Protein AF-A0A972N949-F1 (afdb_monomer)

Radius of gyration: 23.35 Å; Cα contacts (8 Å, |Δi|>4): 146; chains: 1; bounding box: 57×34×69 Å

Solvent-accessible surface area (backbone atoms only — not comparable to full-atom values): 9908 Å² total; per-residue (Å²): 141,60,65,73,56,55,54,50,53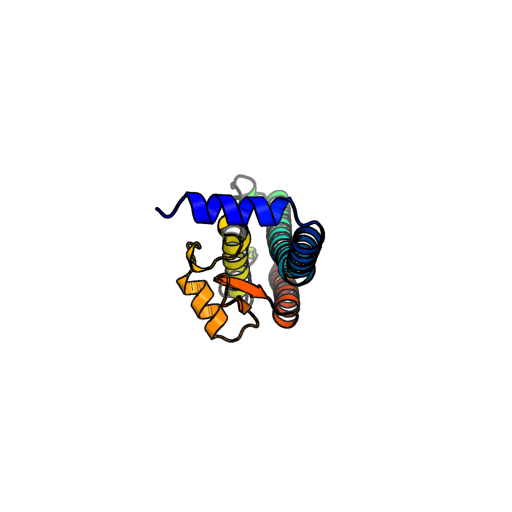,51,52,51,48,76,69,34,66,66,60,43,50,52,49,50,49,52,52,50,48,49,43,59,73,50,49,44,58,52,51,52,53,49,50,49,53,42,50,52,50,49,51,52,45,52,51,47,51,51,49,55,53,50,52,30,70,76,35,78,89,43,59,85,58,83,76,65,91,46,67,66,37,46,49,55,54,48,46,68,38,76,84,42,74,45,46,76,86,76,36,86,38,46,67,60,55,56,46,50,51,53,51,35,48,21,37,76,75,30,72,20,19,42,91,72,23,97,56,30,73,60,52,53,54,46,33,75,64,66,59,38,42,46,68,41,85,93,73,46,25,61,43,74,37,71,66,29,57,52,50,52,50,53,42,53,53,49,41,52,50,53,58,48,55,39,65,72,73,108

Sequence (178 aa):
MTDSFIERKTSEFYSNKDLKQTFIGKAHAFRMEYWWPLALQYSFLTLLYFTIEERLRYLCKLIQKENLSTQQRQIGKTLQDYMEFLESIEDLLISRENLSNWQKITDLAKIRNCIVHAFGRIEECKHKKHLQNLIAKETGLNLVEETGQLMASEHYCREAVGTALQFFQEVKSHLYSL

Nearest PDB structures (foldseek):
  1few-assembly1_A  TM=2.458E-01  e=6.816E+00  Homo sapiens

Structure (mmCIF, N/CA/C/O backbone):
data_AF-A0A972N949-F1
#
_entry.id   AF-A0A972N949-F1
#
loop_
_atom_site.group_PDB
_atom_site.id
_atom_site.type_symbol
_atom_site.label_atom_id
_atom_site.label_alt_id
_atom_site.label_comp_id
_atom_site.label_asym_id
_atom_site.label_entity_id
_atom_site.label_seq_id
_atom_site.pdbx_PDB_ins_code
_atom_site.Cartn_x
_atom_site.Cartn_y
_atom_site.Cartn_z
_atom_site.occupancy
_atom_site.B_iso_or_equiv
_atom_site.auth_seq_id
_atom_site.auth_comp_id
_atom_site.auth_asym_id
_atom_site.auth_atom_id
_atom_site.pdbx_PDB_model_num
ATOM 1 N N . MET A 1 1 ? 38.172 20.283 -31.717 1.00 50.91 1 MET A N 1
ATOM 2 C CA . MET A 1 1 ? 37.866 19.751 -33.069 1.00 50.91 1 MET A CA 1
ATOM 3 C C . MET A 1 1 ? 36.611 18.854 -33.074 1.00 50.91 1 MET A C 1
ATOM 5 O O . MET A 1 1 ? 36.393 18.128 -34.031 1.00 50.91 1 MET A O 1
ATOM 9 N N . THR A 1 2 ? 35.776 18.922 -32.028 1.00 52.22 2 THR A N 1
ATOM 10 C CA . THR A 1 2 ? 34.592 18.072 -31.786 1.00 52.22 2 THR A CA 1
ATOM 11 C C . THR A 1 2 ? 33.264 18.840 -31.867 1.00 52.22 2 THR A C 1
ATOM 13 O O . THR A 1 2 ? 32.250 18.239 -32.211 1.00 52.22 2 THR A O 1
ATOM 16 N N . ASP A 1 3 ? 33.267 20.162 -31.655 1.00 49.50 3 ASP A N 1
ATOM 17 C CA . ASP A 1 3 ? 32.044 20.986 -31.679 1.00 49.50 3 ASP A CA 1
ATOM 18 C C . ASP A 1 3 ? 31.438 21.149 -33.080 1.00 49.50 3 ASP A C 1
ATOM 20 O O . ASP A 1 3 ? 30.229 21.018 -33.255 1.00 49.50 3 ASP A O 1
ATOM 24 N N . SER A 1 4 ? 32.267 21.293 -34.119 1.00 47.53 4 SER A N 1
ATOM 25 C CA . SER A 1 4 ? 31.779 21.478 -35.496 1.00 47.53 4 SER A CA 1
ATOM 26 C C . SER A 1 4 ? 31.116 20.230 -36.099 1.00 47.53 4 SER A C 1
ATOM 28 O O . SER A 1 4 ? 30.397 20.326 -37.095 1.00 47.53 4 SER A O 1
ATOM 30 N N . PHE A 1 5 ? 31.336 19.049 -35.509 1.00 45.75 5 PHE A N 1
ATOM 31 C CA . PHE A 1 5 ? 30.716 17.793 -35.941 1.00 45.75 5 PHE A CA 1
ATOM 32 C C . PHE A 1 5 ? 29.336 17.585 -35.299 1.00 45.75 5 PHE A C 1
ATOM 34 O O . PHE A 1 5 ? 28.405 17.127 -35.963 1.00 45.75 5 PHE A O 1
ATOM 41 N N . ILE A 1 6 ? 29.184 17.973 -34.028 1.00 52.75 6 ILE A N 1
ATOM 42 C CA . ILE A 1 6 ? 27.909 17.912 -33.301 1.00 52.75 6 ILE A CA 1
ATOM 43 C C . ILE A 1 6 ? 26.938 18.977 -33.836 1.00 52.75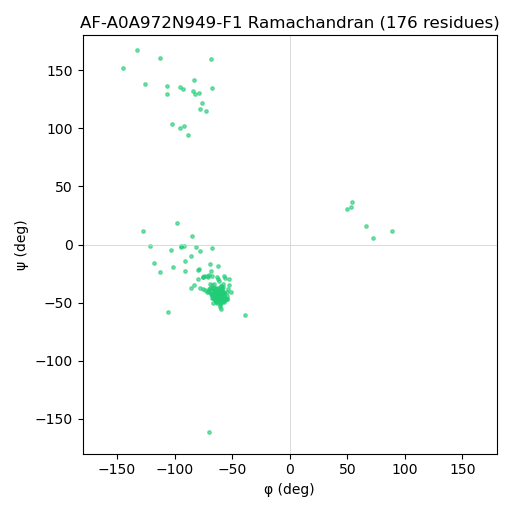 6 ILE A C 1
ATOM 45 O O . ILE A 1 6 ? 25.763 18.675 -34.058 1.00 52.75 6 ILE A O 1
ATOM 49 N N . GLU A 1 7 ? 27.425 20.182 -34.141 1.00 49.44 7 GLU A N 1
ATOM 50 C CA . GLU A 1 7 ? 26.625 21.252 -34.759 1.00 49.44 7 GLU A CA 1
ATOM 51 C C . GLU A 1 7 ? 26.171 20.912 -36.190 1.00 49.44 7 GLU A C 1
ATOM 53 O O . GLU A 1 7 ? 25.030 21.187 -36.566 1.00 49.44 7 GLU A O 1
ATOM 58 N N . ARG A 1 8 ? 27.010 20.236 -36.991 1.00 53.00 8 ARG A N 1
ATOM 59 C CA . ARG A 1 8 ? 26.610 19.772 -38.335 1.00 53.00 8 ARG A CA 1
ATOM 60 C C . ARG A 1 8 ? 25.544 18.679 -38.286 1.00 53.00 8 ARG A C 1
ATOM 62 O O . ARG A 1 8 ? 24.577 18.759 -39.038 1.00 53.00 8 ARG A O 1
ATOM 69 N N . LYS A 1 9 ? 25.666 17.705 -37.376 1.00 52.00 9 LYS A N 1
ATOM 70 C CA . LYS A 1 9 ? 24.660 16.639 -37.229 1.00 52.00 9 LYS A CA 1
ATOM 71 C C . LYS A 1 9 ? 23.330 17.136 -36.665 1.00 52.00 9 LYS A C 1
ATOM 73 O O . LYS A 1 9 ? 22.279 16.632 -37.054 1.00 52.00 9 LYS A O 1
ATOM 78 N N . THR A 1 10 ? 23.351 18.123 -35.772 1.00 53.78 10 THR A N 1
ATOM 79 C CA . THR A 1 10 ? 22.116 18.751 -35.280 1.00 53.78 10 THR A CA 1
ATOM 80 C C . THR A 1 10 ? 21.453 19.597 -36.371 1.00 53.78 10 THR A C 1
ATOM 82 O O . THR A 1 10 ? 20.247 19.483 -36.567 1.00 53.78 10 THR A O 1
ATOM 85 N N . SER A 1 11 ? 22.221 20.345 -37.168 1.00 56.25 11 SER A N 1
ATOM 86 C CA . SER A 1 11 ? 21.736 21.081 -38.350 1.00 56.25 11 SER A CA 1
ATOM 87 C C . SER A 1 11 ? 21.092 20.177 -39.425 1.00 56.25 11 SER A C 1
ATOM 89 O O . SER A 1 11 ? 19.994 20.467 -39.912 1.00 56.25 11 SER A O 1
ATOM 91 N N . GLU A 1 12 ? 21.704 19.031 -39.748 1.00 55.41 12 GLU A N 1
ATOM 92 C CA . GLU A 1 12 ? 21.120 18.018 -40.650 1.00 55.41 12 GLU A CA 1
ATOM 93 C C . GLU A 1 12 ? 19.830 17.400 -40.088 1.00 55.41 12 GLU A C 1
ATOM 95 O O . GLU A 1 12 ? 18.867 17.176 -40.823 1.00 55.41 12 GLU A O 1
ATOM 100 N N . PHE A 1 13 ? 19.767 17.174 -38.773 1.00 54.16 13 PHE A N 1
ATOM 101 C CA . PHE A 1 13 ? 18.570 16.655 -38.111 1.00 54.16 13 PHE A CA 1
ATOM 102 C C . PHE A 1 13 ? 17.389 17.642 -38.162 1.00 54.16 13 PHE A C 1
ATOM 104 O O . PHE A 1 13 ? 16.243 17.230 -38.344 1.00 54.16 13 PHE A O 1
ATOM 111 N N . TYR A 1 14 ? 17.650 18.948 -38.037 1.00 54.38 14 TYR A N 1
ATOM 112 C CA . TYR A 1 14 ? 16.606 19.978 -38.103 1.00 54.38 14 TYR A CA 1
ATOM 113 C C . TYR A 1 14 ? 16.170 20.338 -39.533 1.00 54.38 14 TYR A C 1
ATOM 115 O O . TYR A 1 14 ? 15.052 20.829 -39.708 1.00 54.38 14 TYR A O 1
ATOM 123 N N . SER A 1 15 ? 17.002 20.081 -40.547 1.00 63.94 15 SER A N 1
ATOM 124 C CA . SER A 1 15 ? 16.697 20.370 -41.959 1.00 63.94 15 SER A CA 1
ATOM 125 C C . SER A 1 15 ? 16.025 19.207 -42.698 1.00 63.94 15 SER A C 1
ATOM 127 O O . SER A 1 15 ? 15.292 19.437 -43.663 1.00 63.94 15 SER A O 1
ATOM 129 N N . ASN A 1 16 ? 16.194 17.968 -42.228 1.00 70.81 16 ASN A N 1
ATOM 130 C CA . ASN A 1 16 ? 15.593 16.788 -42.843 1.00 70.81 16 ASN A CA 1
ATOM 131 C C . ASN A 1 16 ? 14.222 16.454 -42.222 1.00 70.81 16 ASN A C 1
ATOM 133 O O . ASN A 1 16 ? 14.118 15.881 -41.132 1.00 70.81 16 ASN A O 1
ATOM 137 N N . LYS A 1 17 ? 13.147 16.808 -42.939 1.00 68.06 17 LYS A N 1
ATOM 138 C CA . LYS A 1 17 ? 11.758 16.575 -42.508 1.00 68.06 17 LYS A CA 1
ATOM 139 C C . LYS A 1 17 ? 11.448 15.097 -42.246 1.00 68.06 17 LYS A C 1
ATOM 141 O O . LYS A 1 17 ? 10.717 14.821 -41.298 1.00 68.06 17 LYS A O 1
ATOM 146 N N . ASP A 1 18 ? 12.035 14.168 -42.995 1.00 68.25 18 ASP A N 1
ATOM 147 C CA . ASP A 1 18 ? 11.763 12.731 -42.858 1.00 68.25 18 ASP A CA 1
ATOM 148 C C . ASP A 1 18 ? 12.438 12.135 -41.616 1.00 68.25 18 ASP A C 1
ATOM 150 O O . ASP A 1 18 ? 11.830 11.341 -40.890 1.00 68.25 18 ASP A O 1
ATOM 154 N N . LEU A 1 19 ? 13.663 12.574 -41.296 1.00 63.97 19 LEU A N 1
ATOM 155 C CA . LEU A 1 19 ? 14.344 12.202 -40.048 1.00 63.97 19 LEU A CA 1
ATOM 156 C C . LEU A 1 19 ? 13.611 12.759 -38.826 1.00 63.97 19 LEU A C 1
ATOM 158 O O . LEU A 1 19 ? 13.409 12.038 -37.846 1.00 63.97 19 LEU A O 1
ATOM 162 N N . LYS A 1 20 ? 13.149 14.011 -38.906 1.00 64.75 20 LYS A N 1
ATOM 163 C CA . LYS A 1 20 ? 12.342 14.634 -37.854 1.00 64.75 20 LYS A CA 1
ATOM 164 C C . LYS A 1 20 ? 11.014 13.900 -37.664 1.00 64.75 20 LYS A C 1
ATOM 166 O O . LYS A 1 20 ? 10.664 13.591 -36.529 1.00 64.75 20 LYS A O 1
ATOM 171 N N . GLN A 1 21 ? 10.308 13.562 -38.744 1.00 65.12 21 GLN A N 1
ATOM 172 C CA . GLN A 1 21 ? 9.038 12.834 -38.682 1.00 65.12 21 GLN A CA 1
ATOM 173 C C . GLN A 1 21 ? 9.220 11.416 -38.123 1.00 65.12 21 GLN A C 1
ATOM 175 O O . GLN A 1 21 ? 8.432 10.977 -37.288 1.00 65.12 21 GLN A O 1
ATOM 180 N N . THR A 1 22 ? 10.295 10.728 -38.511 1.00 70.69 22 THR A N 1
ATOM 181 C CA . THR A 1 22 ? 10.638 9.392 -37.999 1.00 70.69 22 THR A CA 1
ATOM 182 C C . THR A 1 22 ? 10.999 9.434 -36.514 1.00 70.69 22 THR A C 1
ATOM 184 O O . THR A 1 22 ? 10.562 8.581 -35.743 1.00 70.69 22 THR A O 1
ATOM 187 N N . PHE A 1 23 ? 11.771 10.434 -36.082 1.00 68.44 23 PHE A N 1
ATOM 188 C CA . PHE A 1 23 ? 12.131 10.609 -34.676 1.00 68.44 23 PHE A CA 1
ATOM 189 C C . PHE A 1 23 ? 10.920 10.984 -33.817 1.00 68.44 23 PHE A C 1
ATOM 191 O O . PHE A 1 23 ? 10.722 10.406 -32.753 1.00 68.44 23 PHE A O 1
ATOM 198 N N . ILE A 1 24 ? 10.079 11.902 -34.303 1.00 69.75 24 ILE A N 1
ATOM 199 C CA . ILE A 1 24 ? 8.803 12.260 -33.677 1.00 69.75 24 ILE A CA 1
ATOM 200 C C . ILE A 1 24 ? 7.925 11.009 -33.559 1.00 69.75 24 ILE A C 1
ATOM 202 O O . ILE A 1 24 ? 7.467 10.702 -32.464 1.00 69.75 24 ILE A O 1
ATOM 206 N N . GLY A 1 25 ? 7.769 10.232 -34.635 1.00 67.81 25 GLY A N 1
ATOM 207 C CA . GLY A 1 25 ? 7.009 8.980 -34.630 1.00 67.81 25 GLY A CA 1
ATOM 208 C C . GLY A 1 25 ? 7.515 7.980 -33.588 1.00 67.81 25 GLY A C 1
ATOM 209 O O . GLY A 1 25 ? 6.729 7.489 -32.783 1.00 67.81 25 GLY A O 1
ATOM 210 N N . LYS A 1 26 ? 8.833 7.748 -33.525 1.00 72.75 26 LYS A N 1
ATOM 211 C CA . LYS A 1 26 ? 9.456 6.873 -32.515 1.00 72.75 26 LYS A CA 1
ATOM 212 C C . LYS A 1 26 ? 9.278 7.397 -31.088 1.00 72.75 26 LYS A C 1
ATOM 214 O O . LYS A 1 26 ? 8.995 6.620 -30.183 1.00 72.75 26 LYS A O 1
ATOM 219 N N . ALA A 1 27 ? 9.395 8.707 -30.881 1.00 70.12 27 ALA A N 1
ATOM 220 C CA . ALA A 1 27 ? 9.175 9.325 -29.577 1.00 70.12 27 ALA A CA 1
ATOM 221 C C . ALA A 1 27 ? 7.702 9.245 -29.136 1.00 70.12 27 ALA A C 1
ATOM 223 O O . ALA A 1 27 ? 7.431 9.040 -27.953 1.00 70.12 27 ALA A O 1
ATOM 224 N N . HIS A 1 28 ? 6.750 9.387 -30.062 1.00 68.94 28 HIS A N 1
ATOM 225 C CA . HIS A 1 28 ? 5.325 9.196 -29.785 1.00 68.94 28 HIS A CA 1
ATOM 226 C C . HIS A 1 28 ? 4.999 7.738 -29.467 1.00 68.94 28 HIS A C 1
ATOM 228 O O . HIS A 1 28 ? 4.326 7.496 -28.467 1.00 68.94 28 HIS A O 1
ATOM 234 N N . ALA A 1 29 ? 5.512 6.788 -30.254 1.00 75.06 29 ALA A N 1
ATOM 235 C CA . ALA A 1 29 ? 5.347 5.359 -29.993 1.00 75.06 29 ALA A CA 1
ATOM 236 C C . ALA A 1 29 ? 5.884 4.997 -28.602 1.00 75.06 29 ALA A C 1
ATOM 238 O O . ALA A 1 29 ? 5.139 4.478 -27.780 1.00 75.06 29 ALA A O 1
ATO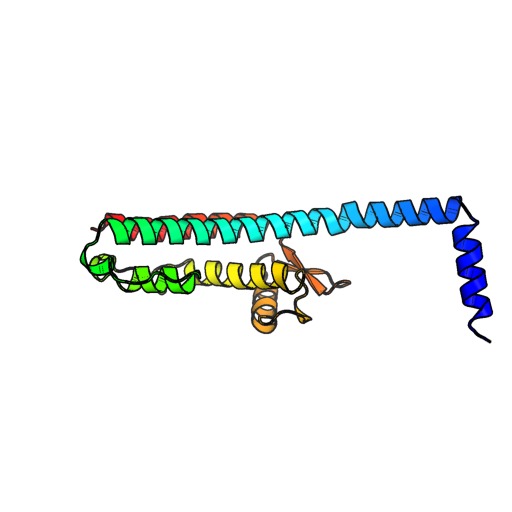M 239 N N . PHE A 1 30 ? 7.106 5.425 -28.267 1.00 77.50 30 PHE A N 1
ATOM 240 C CA . PHE A 1 30 ? 7.681 5.219 -26.936 1.00 77.50 30 PHE A CA 1
ATOM 241 C C . PHE A 1 30 ? 6.816 5.807 -25.808 1.00 77.50 30 PHE A C 1
ATOM 243 O O . PHE A 1 30 ? 6.596 5.163 -24.785 1.00 77.50 30 PHE A O 1
ATOM 250 N N . ARG A 1 31 ? 6.269 7.020 -25.973 1.00 76.88 31 ARG A N 1
ATOM 251 C CA . ARG A 1 31 ? 5.360 7.598 -24.964 1.00 76.88 31 ARG A CA 1
ATOM 252 C C . ARG A 1 31 ? 4.080 6.781 -24.792 1.00 76.88 31 ARG A C 1
ATOM 254 O O . ARG A 1 31 ? 3.620 6.619 -23.667 1.00 76.88 31 ARG A O 1
ATOM 261 N N . MET A 1 32 ? 3.502 6.289 -25.880 1.00 82.69 32 MET A N 1
ATOM 262 C CA . MET A 1 32 ? 2.239 5.555 -25.826 1.00 82.69 32 MET A CA 1
ATOM 263 C C . MET A 1 32 ? 2.411 4.111 -25.357 1.00 82.69 32 MET A C 1
ATOM 265 O O . MET A 1 32 ? 1.566 3.613 -24.624 1.00 82.69 32 MET A O 1
ATOM 269 N N . GLU A 1 33 ? 3.493 3.447 -25.747 1.00 83.88 33 GLU A N 1
ATOM 270 C CA . GLU A 1 33 ? 3.739 2.039 -25.428 1.00 83.88 33 GLU A CA 1
ATOM 271 C C . GLU A 1 33 ? 4.349 1.861 -24.038 1.00 83.88 33 GLU A C 1
ATOM 273 O O . GLU A 1 33 ? 4.020 0.904 -23.344 1.00 83.88 33 GLU A O 1
ATOM 278 N N . TYR A 1 34 ? 5.201 2.795 -23.606 1.00 84.81 34 TYR A N 1
ATOM 279 C CA . TYR A 1 34 ? 5.912 2.684 -22.334 1.00 84.81 34 TYR A CA 1
ATOM 280 C C . TYR A 1 34 ? 5.349 3.623 -21.262 1.00 84.81 34 TYR A C 1
ATOM 282 O O . TYR A 1 34 ? 4.896 3.181 -20.204 1.00 84.81 34 TYR A O 1
ATOM 290 N N . TRP A 1 35 ? 5.341 4.934 -21.529 1.00 88.19 35 TRP A N 1
ATOM 291 C CA . TRP A 1 35 ? 4.989 5.920 -20.500 1.00 88.19 35 TRP A CA 1
ATOM 292 C C . TRP A 1 35 ? 3.523 5.875 -20.099 1.00 88.19 35 TRP A C 1
ATOM 294 O O . TRP A 1 35 ? 3.209 6.041 -18.922 1.00 88.19 35 TRP A O 1
ATOM 304 N N . TRP A 1 36 ? 2.626 5.673 -21.060 1.00 91.69 36 TRP A N 1
ATOM 305 C CA . TRP A 1 36 ? 1.197 5.695 -20.788 1.00 91.69 36 TRP A CA 1
ATOM 306 C C . TRP A 1 36 ? 0.746 4.534 -19.883 1.00 91.69 36 TRP A C 1
ATOM 308 O O . TRP A 1 36 ? 0.145 4.818 -18.842 1.00 91.69 36 TRP A O 1
ATOM 318 N N . PRO A 1 37 ? 1.083 3.255 -20.159 1.00 92.88 37 PRO A N 1
ATOM 319 C CA . PRO A 1 37 ? 0.767 2.162 -19.240 1.00 92.88 37 PRO A CA 1
ATOM 320 C C . PRO A 1 37 ? 1.377 2.358 -17.851 1.00 92.88 37 PRO A C 1
ATOM 322 O O . PRO A 1 37 ? 0.696 2.140 -16.849 1.00 92.88 37 PRO A O 1
ATOM 325 N N . LEU A 1 38 ? 2.626 2.828 -17.781 1.00 93.81 38 LEU A N 1
ATOM 326 C CA . LEU A 1 38 ? 3.299 3.085 -16.510 1.00 93.81 38 LEU A CA 1
ATOM 327 C C . LEU A 1 38 ? 2.579 4.172 -15.696 1.00 93.81 38 LEU A C 1
ATOM 329 O O . LEU A 1 38 ? 2.309 3.993 -14.509 1.00 93.81 38 LEU A O 1
ATOM 333 N N . ALA A 1 39 ? 2.196 5.277 -16.340 1.00 95.00 39 ALA A N 1
ATOM 334 C CA . ALA A 1 39 ? 1.454 6.362 -15.704 1.00 95.00 39 ALA A CA 1
ATOM 335 C C . ALA A 1 39 ? 0.076 5.909 -15.195 1.00 95.00 39 ALA A C 1
ATOM 337 O O . ALA A 1 39 ? -0.344 6.323 -14.111 1.00 95.00 39 ALA A O 1
ATOM 338 N N . LEU A 1 40 ? -0.616 5.040 -15.940 1.00 96.38 40 LEU A N 1
ATOM 339 C CA . LEU A 1 40 ? -1.885 4.449 -15.510 1.00 96.38 40 LEU A CA 1
ATOM 340 C C . LEU A 1 40 ? -1.704 3.544 -14.287 1.00 96.38 40 LEU A C 1
ATOM 342 O O . LEU A 1 40 ? -2.457 3.680 -13.324 1.00 96.38 40 LEU A O 1
ATOM 346 N N . GLN A 1 41 ? -0.687 2.677 -14.281 1.00 96.69 41 GLN A N 1
ATOM 347 C CA . GLN A 1 41 ? -0.368 1.831 -13.123 1.00 96.69 41 GLN A CA 1
ATOM 348 C C . GLN A 1 41 ? -0.053 2.674 -11.883 1.00 96.69 41 GLN A C 1
ATOM 350 O O . GLN A 1 41 ? -0.572 2.420 -10.796 1.00 96.69 41 GLN A O 1
ATOM 355 N N . TYR A 1 42 ? 0.760 3.716 -12.046 1.00 97.94 42 TYR A N 1
ATOM 356 C CA . TYR A 1 42 ? 1.132 4.615 -10.956 1.00 97.94 42 TYR A CA 1
ATOM 357 C C . TYR A 1 42 ? -0.066 5.370 -10.399 1.00 97.94 42 TYR A C 1
ATOM 359 O O . TYR A 1 42 ? -0.227 5.472 -9.179 1.00 97.94 42 TYR A O 1
ATOM 367 N N . SER A 1 43 ? -0.926 5.860 -11.290 1.00 98.25 43 SER A N 1
ATOM 368 C CA . SER A 1 43 ? -2.163 6.543 -10.924 1.00 98.25 43 SER A CA 1
ATOM 369 C C . SER A 1 43 ? -3.100 5.604 -10.168 1.00 98.25 43 SER A C 1
ATOM 371 O O . SER A 1 43 ? -3.631 5.982 -9.127 1.00 98.25 43 SER A O 1
ATOM 373 N N . PHE A 1 44 ? -3.238 4.360 -10.630 1.00 98.56 44 PHE A N 1
ATOM 374 C CA . PHE A 1 44 ? -4.033 3.329 -9.970 1.00 98.56 44 PHE A CA 1
ATOM 375 C C . PHE A 1 44 ? -3.527 3.009 -8.555 1.00 98.56 44 PHE A C 1
ATOM 377 O O . PHE A 1 44 ? -4.298 3.104 -7.602 1.00 98.56 44 PHE A O 1
ATOM 384 N N . LEU A 1 45 ? -2.240 2.682 -8.388 1.00 98.44 45 LEU A N 1
ATOM 385 C CA . LEU A 1 45 ? -1.674 2.326 -7.079 1.00 98.44 45 LEU A CA 1
ATOM 386 C C . LEU A 1 45 ? -1.726 3.497 -6.092 1.00 98.44 45 LEU A C 1
ATOM 388 O O . LEU A 1 45 ? -2.035 3.313 -4.913 1.00 98.44 45 LEU A O 1
ATOM 392 N N . THR A 1 46 ? -1.470 4.712 -6.582 1.00 98.38 46 THR A N 1
ATOM 393 C CA . THR A 1 46 ? -1.559 5.930 -5.770 1.00 98.38 46 THR A CA 1
ATOM 394 C C . THR A 1 46 ? -2.998 6.193 -5.330 1.00 98.38 46 THR A C 1
ATOM 396 O O . THR A 1 46 ? -3.230 6.467 -4.152 1.00 98.38 46 THR A O 1
ATOM 399 N N . LEU A 1 47 ? -3.968 6.065 -6.242 1.00 98.62 47 LEU A N 1
ATOM 400 C CA . LEU A 1 47 ? -5.390 6.238 -5.941 1.00 98.62 47 LEU A CA 1
ATOM 401 C C . LEU A 1 47 ? -5.906 5.167 -4.973 1.00 98.62 47 LEU A C 1
ATOM 403 O O . LEU A 1 47 ? -6.672 5.486 -4.063 1.00 98.62 47 LEU A O 1
ATOM 407 N N . LEU A 1 48 ? -5.480 3.914 -5.139 1.00 98.62 48 LEU A N 1
ATOM 408 C CA . LEU A 1 48 ? -5.838 2.821 -4.238 1.00 98.62 48 LEU A CA 1
ATOM 409 C C . LEU A 1 48 ? -5.352 3.112 -2.814 1.00 98.62 48 LEU A C 1
ATOM 411 O O . LEU A 1 48 ? -6.148 3.069 -1.877 1.00 98.62 48 LEU A O 1
ATOM 415 N N . TYR A 1 49 ? -4.075 3.476 -2.658 1.00 98.38 49 TYR A N 1
ATOM 416 C CA . TYR A 1 49 ? -3.519 3.845 -1.355 1.00 98.38 49 TYR A CA 1
ATOM 417 C C . TYR A 1 49 ? -4.247 5.044 -0.737 1.00 98.38 49 TYR A C 1
ATOM 419 O O . TYR A 1 49 ? -4.649 4.992 0.423 1.00 98.38 49 TYR A O 1
ATOM 427 N N . PHE A 1 50 ? -4.465 6.103 -1.522 1.00 98.12 50 PHE A N 1
ATOM 428 C CA . PHE A 1 50 ? -5.217 7.277 -1.078 1.00 98.12 50 PHE A CA 1
ATOM 429 C C . PHE A 1 50 ? -6.626 6.903 -0.604 1.00 98.12 50 PHE A C 1
ATOM 431 O O . PHE A 1 50 ? -7.076 7.369 0.437 1.00 98.12 50 PHE A O 1
ATOM 438 N N . THR A 1 51 ? -7.307 6.007 -1.321 1.00 98.31 51 THR A N 1
ATOM 439 C CA . THR A 1 51 ? -8.642 5.530 -0.939 1.00 98.31 51 THR A CA 1
ATOM 440 C C . THR A 1 51 ? -8.615 4.804 0.406 1.00 98.31 51 THR A C 1
ATOM 442 O O . THR A 1 51 ? -9.496 5.035 1.231 1.00 98.31 51 THR A O 1
ATOM 445 N N . ILE A 1 52 ? -7.611 3.959 0.658 1.00 98.19 52 ILE A N 1
ATOM 446 C CA . ILE A 1 52 ? -7.442 3.278 1.952 1.00 98.19 52 ILE A CA 1
ATOM 447 C C . ILE A 1 52 ? -7.233 4.303 3.074 1.00 98.19 52 ILE A C 1
ATOM 449 O O . ILE A 1 52 ? -7.920 4.256 4.095 1.00 98.19 52 ILE A O 1
ATOM 453 N N . GLU A 1 53 ? -6.325 5.255 2.867 1.00 97.81 53 GLU A N 1
ATOM 454 C CA . GLU A 1 53 ? -5.995 6.306 3.834 1.00 97.81 53 GLU A CA 1
ATOM 455 C C . GLU A 1 53 ? -7.222 7.164 4.184 1.00 97.81 53 GLU A C 1
ATOM 457 O O . GLU A 1 53 ? -7.548 7.354 5.356 1.00 97.81 53 GLU A O 1
ATOM 462 N N . GLU A 1 54 ? -7.967 7.610 3.173 1.00 97.56 54 GLU A N 1
ATOM 463 C CA . GLU A 1 54 ? -9.194 8.392 3.335 1.00 97.56 54 GLU A CA 1
ATOM 464 C C . GLU A 1 54 ? -10.293 7.630 4.079 1.00 97.56 54 GLU A C 1
ATOM 466 O O . GLU A 1 54 ? -10.975 8.193 4.941 1.00 97.56 54 GLU A O 1
ATOM 471 N N . ARG A 1 55 ? -10.464 6.340 3.775 1.00 97.62 55 ARG A N 1
ATOM 472 C CA . ARG A 1 55 ? -11.473 5.491 4.420 1.00 97.62 55 ARG A CA 1
ATOM 473 C C . ARG A 1 55 ? -11.146 5.236 5.887 1.00 97.62 55 ARG A C 1
ATOM 475 O O . ARG A 1 55 ? -12.047 5.354 6.716 1.00 97.62 55 ARG A O 1
ATOM 482 N N . LEU A 1 56 ? -9.886 4.957 6.219 1.00 96.69 56 LEU A N 1
ATOM 483 C CA . LEU A 1 56 ? -9.446 4.834 7.612 1.00 96.69 56 LEU A CA 1
ATOM 484 C C . LEU A 1 56 ? -9.608 6.150 8.367 1.00 96.69 56 LEU A C 1
ATOM 486 O O . LEU A 1 56 ? -10.190 6.168 9.446 1.00 96.69 56 LEU A O 1
ATOM 490 N N . ARG A 1 57 ? -9.195 7.271 7.769 1.00 96.81 57 ARG A N 1
ATOM 491 C CA . ARG A 1 57 ? -9.392 8.599 8.358 1.00 96.81 57 ARG A CA 1
ATOM 492 C C . ARG A 1 57 ? -10.859 8.872 8.673 1.00 96.81 57 ARG A C 1
ATOM 494 O O . ARG A 1 57 ? -11.179 9.396 9.739 1.00 96.81 57 ARG A O 1
ATOM 501 N N . TYR A 1 58 ? -11.743 8.566 7.726 1.00 96.31 58 TYR A N 1
ATOM 502 C CA . TYR A 1 58 ? -13.180 8.726 7.904 1.00 96.31 58 TYR A CA 1
ATOM 503 C C . TYR A 1 58 ? -13.701 7.848 9.046 1.00 96.31 58 TYR A C 1
ATOM 505 O O . TYR A 1 58 ? -14.433 8.343 9.899 1.00 96.31 58 TYR A O 1
ATOM 513 N N . LEU A 1 59 ? -13.264 6.588 9.110 1.00 95.50 59 LEU A N 1
ATOM 514 C CA . LEU A 1 59 ? -13.619 5.672 10.189 1.00 95.50 59 LEU A CA 1
ATOM 515 C C . LEU A 1 59 ? -13.173 6.195 11.563 1.00 95.50 59 LEU A C 1
ATOM 517 O O . LEU A 1 59 ? -13.998 6.281 12.469 1.00 95.50 59 LEU A O 1
ATOM 521 N N . CYS A 1 60 ? -11.912 6.611 11.715 1.00 95.06 60 CYS A N 1
ATOM 522 C CA . CYS A 1 60 ? -11.409 7.150 12.981 1.00 95.06 60 CYS A CA 1
ATOM 523 C C . CYS A 1 60 ? -12.217 8.378 13.431 1.00 95.06 60 CYS A C 1
ATOM 525 O O . CYS A 1 60 ? -12.546 8.504 14.606 1.00 95.06 60 CYS A O 1
ATOM 527 N N . LYS A 1 61 ? -12.603 9.259 12.495 1.00 94.06 61 LYS A N 1
ATOM 528 C CA . LYS A 1 61 ? -13.459 10.421 12.789 1.00 94.06 61 LYS A CA 1
ATOM 529 C C . LYS A 1 61 ? -14.868 10.033 13.233 1.00 94.06 61 LYS A C 1
ATOM 531 O O . LYS A 1 61 ? -15.422 10.701 14.102 1.00 94.06 61 LYS A O 1
ATOM 536 N N . LEU A 1 62 ? -15.457 8.995 12.635 1.00 93.19 62 LEU A N 1
ATOM 537 C CA . LEU A 1 62 ? -16.759 8.486 13.068 1.00 93.19 62 LEU A CA 1
ATOM 538 C C . LEU A 1 62 ? -16.678 7.942 14.494 1.00 93.19 62 LEU A C 1
ATOM 540 O O . LEU A 1 62 ? -17.460 8.359 15.339 1.00 93.19 62 LEU A O 1
ATOM 544 N N . ILE A 1 63 ? -15.692 7.091 14.781 1.00 92.12 63 ILE A N 1
ATOM 545 C CA . ILE A 1 63 ? -15.511 6.518 16.120 1.00 92.12 63 ILE A CA 1
ATOM 546 C C . ILE A 1 63 ? -15.249 7.620 17.152 1.00 92.12 63 ILE A C 1
ATOM 548 O O . ILE A 1 63 ? -15.858 7.622 18.216 1.00 92.12 63 ILE A O 1
ATOM 552 N N . GLN A 1 64 ? -14.412 8.603 16.813 1.00 92.38 64 GLN A N 1
ATOM 553 C CA . GLN A 1 64 ? -14.149 9.753 17.674 1.00 92.38 64 GLN A CA 1
ATOM 554 C C . GLN A 1 64 ? -15.411 10.554 18.011 1.00 92.38 64 GLN A C 1
ATOM 556 O O . GLN A 1 64 ? -15.546 11.068 19.119 1.00 92.38 64 GLN A O 1
ATOM 561 N N . LYS A 1 65 ? -16.327 10.693 17.050 1.00 91.00 65 LYS A N 1
ATOM 562 C CA . LYS A 1 65 ? -17.579 11.418 17.255 1.00 91.00 65 LYS A CA 1
ATOM 563 C C . LYS A 1 65 ? -18.496 10.682 18.235 1.00 91.00 65 LYS A C 1
ATOM 565 O O . LYS A 1 65 ? -19.082 11.333 19.097 1.00 91.00 65 LYS A O 1
ATOM 570 N N . GLU A 1 66 ? -18.596 9.362 18.101 1.00 88.56 66 GLU A N 1
ATOM 571 C CA . GLU A 1 66 ? -19.484 8.522 18.914 1.00 88.56 66 GLU A CA 1
ATOM 572 C C . GLU A 1 66 ? -18.903 8.207 20.306 1.00 88.56 66 GLU A C 1
ATOM 574 O O . GLU A 1 66 ? -19.656 8.056 21.264 1.00 88.56 66 GLU A O 1
ATOM 579 N N . ASN A 1 67 ? -17.573 8.151 20.458 1.00 81.88 67 ASN A N 1
ATOM 580 C CA . ASN A 1 67 ? -16.929 7.772 21.716 1.00 81.88 67 ASN A CA 1
ATOM 581 C C . ASN A 1 67 ? -16.381 8.984 22.494 1.00 81.88 67 ASN A C 1
ATOM 583 O O . ASN A 1 67 ? -15.310 9.518 22.181 1.00 81.88 67 ASN A O 1
ATOM 587 N N . LEU A 1 68 ? -17.099 9.373 23.558 1.00 71.56 68 LEU A N 1
ATOM 588 C CA . LEU A 1 68 ? -16.792 10.517 24.431 1.00 71.56 68 LEU A CA 1
ATOM 589 C C . LEU A 1 68 ? -15.356 10.501 24.983 1.00 71.56 68 LEU A C 1
ATOM 591 O O . LEU A 1 68 ? -14.746 11.563 25.102 1.00 71.56 68 LEU A O 1
ATOM 595 N N . SER A 1 69 ? -14.789 9.323 25.275 1.00 76.00 69 SER A N 1
ATOM 596 C CA . SER A 1 69 ? -13.427 9.202 25.824 1.00 76.00 69 SER A CA 1
ATOM 597 C C . SER A 1 69 ? -12.337 9.600 24.820 1.00 76.00 69 SER A C 1
ATOM 599 O O . SER A 1 69 ? -11.245 10.011 25.206 1.00 76.00 69 SER A O 1
ATOM 601 N N . THR A 1 70 ? -12.641 9.542 23.521 1.00 79.56 70 THR A N 1
ATOM 602 C CA . THR A 1 70 ? -11.683 9.801 22.435 1.00 79.56 70 THR A CA 1
ATOM 603 C C . THR A 1 70 ? -11.841 11.178 21.785 1.00 79.56 70 THR A C 1
ATOM 605 O O . THR A 1 70 ? -11.012 11.566 20.956 1.00 79.56 70 THR A O 1
ATOM 608 N N . GLN A 1 71 ? -12.856 11.961 22.171 1.00 76.56 71 GLN A N 1
ATOM 609 C CA . GLN A 1 71 ? -13.165 13.261 21.554 1.00 76.56 71 GLN A CA 1
ATOM 610 C C . GLN A 1 71 ? -12.035 14.290 21.679 1.00 76.56 71 GLN A C 1
ATOM 612 O O . GLN A 1 71 ? -11.857 15.116 20.787 1.00 76.56 71 GLN A O 1
ATOM 617 N N . GLN A 1 72 ? -11.249 14.237 22.756 1.00 79.12 72 GLN A N 1
ATOM 618 C CA . GLN A 1 72 ? -10.130 15.164 22.970 1.00 79.12 72 GLN A CA 1
ATOM 619 C C . GLN A 1 72 ? -8.829 14.715 22.290 1.00 79.12 72 GLN A C 1
ATOM 621 O O . GLN A 1 72 ? -7.862 15.476 22.242 1.00 79.12 72 GLN A O 1
ATOM 626 N N . ARG A 1 73 ? -8.772 13.487 21.760 1.00 85.62 73 ARG A N 1
ATOM 627 C CA . ARG A 1 73 ? -7.548 12.936 21.177 1.00 85.62 73 ARG A CA 1
ATOM 628 C C . ARG A 1 73 ? -7.323 13.483 19.772 1.00 85.62 73 ARG A C 1
ATOM 630 O O . ARG A 1 73 ? -8.191 13.413 18.911 1.00 85.62 73 ARG A O 1
ATOM 637 N N . GLN A 1 74 ? -6.127 13.976 19.486 1.00 88.19 74 GLN A N 1
ATOM 638 C CA . GLN A 1 74 ? -5.793 14.368 18.122 1.00 88.19 74 GLN A CA 1
ATOM 639 C C . GLN A 1 74 ? -5.524 13.123 17.266 1.00 88.19 74 GLN A C 1
ATOM 641 O O . GLN A 1 74 ? -4.629 12.337 17.570 1.00 88.19 74 GLN A O 1
ATOM 646 N N . ILE A 1 75 ? -6.284 12.954 16.183 1.00 90.88 75 ILE A N 1
ATOM 647 C CA . ILE A 1 75 ? -5.983 11.958 15.149 1.00 90.88 75 ILE A CA 1
ATOM 648 C C . ILE A 1 75 ? -4.927 12.566 14.219 1.00 90.88 75 ILE A C 1
ATOM 650 O O . ILE A 1 75 ? -5.092 13.697 13.748 1.00 90.88 75 ILE A O 1
ATOM 654 N N . GLY A 1 76 ? -3.843 11.833 13.958 1.00 91.25 76 GLY A N 1
ATOM 655 C CA . GLY A 1 76 ? -2.802 12.270 13.030 1.00 91.25 76 GLY A CA 1
ATOM 656 C C . GLY A 1 76 ? -3.241 12.257 11.558 1.00 91.25 76 GLY A C 1
ATOM 657 O O . GLY A 1 76 ? -4.429 12.307 11.221 1.00 91.25 76 GLY A O 1
ATOM 658 N N . LYS A 1 77 ? -2.268 12.264 10.646 1.00 93.12 77 LYS A N 1
ATOM 659 C CA . LYS A 1 77 ? -2.493 12.446 9.198 1.00 93.12 77 LYS A CA 1
ATOM 660 C C . LYS A 1 77 ? -1.994 11.285 8.344 1.00 93.12 77 LYS A C 1
ATOM 662 O O . LYS A 1 77 ? -2.131 11.351 7.128 1.00 93.12 77 LYS A O 1
ATOM 667 N N . THR A 1 78 ? -1.397 10.277 8.960 1.00 94.44 78 THR A N 1
ATOM 668 C CA . THR A 1 78 ? -0.814 9.129 8.272 1.00 94.44 78 THR A CA 1
ATOM 669 C C . THR A 1 78 ? -1.597 7.860 8.569 1.00 94.44 78 THR A C 1
ATOM 671 O O . THR A 1 78 ? -2.311 7.761 9.568 1.00 94.44 78 THR A O 1
ATOM 674 N N . LEU A 1 79 ? -1.415 6.855 7.713 1.00 95.44 79 LEU A N 1
ATOM 675 C CA . LEU A 1 79 ? -1.925 5.505 7.936 1.00 95.44 79 LEU A CA 1
ATOM 676 C C . LEU A 1 79 ? -1.540 4.957 9.322 1.00 95.44 79 LEU A C 1
ATOM 678 O O . LEU A 1 79 ? -2.356 4.317 9.982 1.00 95.44 79 LEU A O 1
ATOM 682 N N . GLN A 1 80 ? -0.304 5.212 9.759 1.00 95.62 80 GLN A N 1
ATOM 683 C CA . GLN A 1 80 ? 0.199 4.800 11.066 1.00 95.62 80 GLN A CA 1
ATOM 684 C C . GLN A 1 80 ? -0.604 5.456 12.188 1.00 95.62 80 GLN A C 1
ATOM 686 O O . GLN A 1 80 ? -1.088 4.732 13.051 1.00 95.62 80 GLN A O 1
ATOM 691 N N . ASP A 1 81 ? -0.832 6.769 12.115 1.00 95.94 81 ASP A N 1
ATOM 692 C CA . ASP A 1 81 ? -1.603 7.503 13.126 1.00 95.94 81 ASP A CA 1
ATOM 693 C C . ASP A 1 81 ? -3.048 6.992 13.232 1.00 95.94 81 ASP A C 1
ATOM 695 O O . ASP A 1 81 ? -3.614 6.916 14.323 1.00 95.94 81 ASP A O 1
ATOM 699 N N . TYR A 1 82 ? -3.668 6.639 12.099 1.00 96.25 82 TYR A N 1
ATOM 700 C CA . TYR A 1 82 ? -5.015 6.063 12.094 1.00 96.25 82 TYR A CA 1
ATOM 701 C C . TYR A 1 82 ? -5.046 4.704 12.780 1.00 96.25 82 TYR A C 1
ATOM 703 O O . TYR A 1 82 ? -5.951 4.444 13.568 1.00 96.25 82 TYR A O 1
ATOM 711 N N . MET A 1 83 ? -4.043 3.865 12.525 1.00 96.38 83 MET A N 1
ATOM 712 C CA . MET A 1 83 ? -3.942 2.567 13.179 1.00 96.38 83 MET A CA 1
ATOM 713 C C . MET A 1 83 ? -3.660 2.707 14.680 1.00 96.38 83 MET A C 1
ATOM 715 O O . MET A 1 83 ? -4.330 2.060 15.471 1.00 96.38 83 MET A O 1
ATOM 719 N N . GLU A 1 84 ? -2.757 3.603 15.090 1.00 95.69 84 GLU A N 1
ATOM 720 C CA . GLU A 1 84 ? -2.490 3.888 16.513 1.00 95.69 84 GLU A CA 1
ATOM 721 C C . GLU A 1 84 ? -3.735 4.396 17.246 1.00 95.69 84 GLU A C 1
ATOM 723 O O . GLU A 1 84 ? -3.951 4.085 18.417 1.00 95.69 84 GLU A O 1
ATOM 728 N N . PHE A 1 85 ? -4.568 5.186 16.564 1.00 95.56 85 PHE A N 1
ATOM 729 C CA . PHE A 1 85 ? -5.856 5.593 17.104 1.00 95.56 85 PHE A CA 1
ATOM 730 C C . PHE A 1 85 ? -6.780 4.386 17.312 1.00 95.56 85 PHE A C 1
ATOM 732 O O . PHE A 1 85 ? -7.334 4.252 18.399 1.00 95.56 85 PHE A O 1
ATOM 739 N N . LEU A 1 86 ? -6.923 3.500 16.321 1.00 94.25 86 LEU A N 1
ATOM 740 C CA . LEU A 1 86 ? -7.787 2.316 16.432 1.00 94.25 86 LEU A CA 1
ATOM 741 C C . LEU A 1 86 ? -7.316 1.344 17.523 1.00 94.25 86 LEU A C 1
ATOM 743 O O . LEU A 1 86 ? -8.139 0.871 18.298 1.00 94.25 86 LEU A O 1
ATOM 747 N N . GLU A 1 87 ? -6.009 1.100 17.624 1.00 94.19 87 GLU A N 1
ATOM 748 C CA . GLU A 1 87 ? -5.408 0.235 18.654 1.00 94.19 87 GLU A CA 1
ATOM 749 C C . GLU A 1 87 ? -5.606 0.760 20.072 1.00 94.19 87 GLU A C 1
ATOM 751 O O . GLU A 1 87 ? -5.631 0.000 21.034 1.00 94.19 87 GLU A O 1
ATOM 756 N N . SER A 1 88 ? -5.726 2.077 20.215 1.00 92.62 88 SER A N 1
ATOM 757 C CA . SER A 1 88 ? -5.882 2.694 21.525 1.00 92.62 88 SER A CA 1
ATOM 758 C C . SER A 1 88 ? -7.284 2.583 22.118 1.00 92.62 88 SER A C 1
ATOM 760 O O . SER A 1 88 ? -7.503 3.036 23.240 1.00 92.62 88 SER A O 1
ATOM 762 N N . ILE A 1 89 ? -8.235 2.043 21.359 1.00 91.50 89 ILE A N 1
ATOM 763 C CA . ILE A 1 89 ? -9.615 1.865 21.794 1.00 91.50 89 ILE A CA 1
ATOM 764 C C . ILE A 1 89 ? -9.738 0.444 22.330 1.00 91.50 89 ILE A C 1
ATOM 766 O O . ILE A 1 89 ? -9.855 -0.505 21.556 1.00 91.50 89 ILE A O 1
ATOM 770 N N . GLU A 1 90 ? -9.706 0.320 23.658 1.00 87.06 90 GLU A N 1
ATOM 771 C CA . GLU A 1 90 ? -9.674 -0.968 24.366 1.00 87.06 90 GLU A CA 1
ATOM 772 C C . GLU A 1 90 ? -10.811 -1.907 23.934 1.00 87.06 90 GLU A C 1
ATOM 774 O O . GLU A 1 90 ? -10.575 -3.096 23.728 1.00 87.06 90 GLU A O 1
ATOM 779 N N . ASP A 1 91 ? -12.008 -1.368 23.689 1.00 87.56 91 ASP A N 1
ATOM 780 C CA . ASP A 1 91 ? -13.184 -2.170 23.337 1.00 87.56 91 ASP A CA 1
ATOM 781 C C . ASP A 1 91 ? -13.095 -2.806 21.934 1.00 87.56 91 ASP A C 1
ATOM 783 O O . ASP A 1 91 ? -13.700 -3.846 21.683 1.00 87.56 91 ASP A O 1
ATOM 787 N N . LEU A 1 92 ? -12.339 -2.214 20.999 1.00 87.44 92 LEU A N 1
ATOM 788 C CA . LEU A 1 92 ? -12.287 -2.694 19.611 1.00 87.44 92 LEU A CA 1
ATOM 789 C C . LEU A 1 92 ? -11.387 -3.912 19.418 1.00 87.44 92 LEU A C 1
ATOM 791 O O . LEU A 1 92 ? -11.529 -4.624 18.422 1.00 87.44 92 LEU A O 1
ATOM 795 N N . LEU A 1 93 ? -10.448 -4.146 20.340 1.00 90.62 93 LEU A N 1
ATOM 796 C CA . LEU A 1 93 ? -9.464 -5.227 20.244 1.00 90.62 93 LEU A CA 1
ATOM 797 C C . LEU A 1 93 ? -8.754 -5.270 18.874 1.00 90.62 93 LEU A C 1
ATOM 799 O O . LEU A 1 93 ? -8.403 -6.344 18.394 1.00 90.62 93 LEU A O 1
ATOM 803 N N . ILE A 1 94 ? -8.578 -4.125 18.207 1.00 93.88 94 ILE A N 1
ATOM 804 C CA . ILE A 1 94 ? -7.877 -4.020 16.920 1.00 93.88 94 ILE A CA 1
ATOM 805 C C . ILE A 1 94 ? -6.376 -3.927 17.197 1.00 93.88 94 ILE A C 1
ATOM 807 O O . ILE A 1 94 ? -5.954 -3.114 18.014 1.00 93.88 94 ILE A O 1
ATOM 811 N N . SER A 1 95 ? -5.562 -4.716 16.493 1.00 94.69 95 SER A N 1
ATOM 812 C CA . SER A 1 95 ? -4.102 -4.635 16.575 1.00 94.69 95 SER A CA 1
ATOM 813 C C . SER A 1 95 ? -3.453 -4.917 15.222 1.00 94.69 95 SER A C 1
ATOM 815 O O . SER A 1 95 ? -3.994 -5.635 14.385 1.00 94.69 95 SER A O 1
ATOM 817 N N . ARG A 1 96 ? -2.269 -4.365 14.953 1.00 95.25 96 ARG A N 1
ATOM 818 C CA . ARG A 1 96 ? -1.558 -4.668 13.692 1.00 95.25 96 ARG A CA 1
ATOM 819 C C . ARG A 1 96 ? -1.290 -6.158 13.495 1.00 95.25 96 ARG A C 1
ATOM 821 O O . ARG A 1 96 ? -1.181 -6.605 12.358 1.00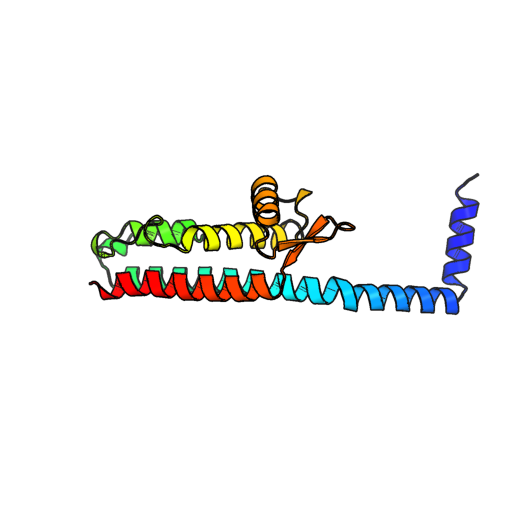 95.25 96 ARG A O 1
ATOM 828 N N . GLU A 1 97 ? -1.174 -6.907 14.585 1.00 93.75 97 GLU A N 1
ATOM 829 C CA . GLU A 1 97 ? -0.924 -8.346 14.594 1.00 93.75 97 GLU A CA 1
ATOM 830 C C . GLU A 1 97 ? -2.165 -9.164 14.225 1.00 93.75 97 GLU A C 1
ATOM 832 O O . GLU A 1 97 ? -2.018 -10.257 13.681 1.00 93.75 97 GLU A O 1
ATOM 837 N N . ASN A 1 98 ? -3.374 -8.656 14.496 1.00 93.88 98 ASN A N 1
ATOM 838 C CA . ASN A 1 98 ? -4.614 -9.354 14.147 1.00 93.88 98 ASN A CA 1
ATOM 839 C C . ASN A 1 98 ? -5.161 -8.994 12.758 1.00 93.88 98 ASN A C 1
ATOM 841 O O . ASN A 1 98 ? -5.970 -9.740 12.207 1.00 93.88 98 ASN A O 1
ATOM 845 N N . LEU A 1 99 ? -4.658 -7.919 12.150 1.00 96.00 99 LEU A N 1
ATOM 846 C CA . LEU A 1 99 ? -4.963 -7.549 10.772 1.00 96.00 99 LEU A CA 1
ATOM 847 C C . LEU A 1 99 ? -3.985 -8.228 9.807 1.00 96.00 99 LEU A C 1
ATOM 849 O O . LEU A 1 99 ? -2.900 -7.713 9.517 1.00 96.00 99 LEU A O 1
ATOM 853 N N . SER A 1 100 ? -4.381 -9.384 9.270 1.00 96.44 100 SER A N 1
ATOM 854 C CA . SER A 1 100 ? -3.529 -10.243 8.433 1.00 96.44 100 SER A CA 1
ATOM 855 C C . SER A 1 100 ? -2.944 -9.519 7.212 1.00 96.44 100 SER A C 1
ATOM 857 O O . SER A 1 100 ? -1.844 -9.827 6.743 1.00 96.44 100 SER A O 1
ATOM 859 N N . ASN A 1 101 ? -3.658 -8.505 6.719 1.00 96.88 101 ASN A N 1
ATOM 860 C CA . ASN A 1 101 ? -3.273 -7.732 5.548 1.00 96.88 101 ASN A CA 1
ATOM 861 C C . ASN A 1 101 ? -2.497 -6.444 5.869 1.00 96.88 101 ASN A C 1
ATOM 863 O O . ASN A 1 101 ? -2.038 -5.771 4.940 1.00 96.88 101 ASN A O 1
ATOM 867 N N . TRP A 1 102 ? -2.276 -6.106 7.145 1.00 97.56 102 TRP A N 1
ATOM 868 C CA . TRP A 1 102 ? -1.615 -4.859 7.544 1.00 97.56 102 TRP A CA 1
ATOM 869 C C . TRP A 1 102 ? -0.248 -4.670 6.877 1.00 97.56 102 TRP A C 1
ATOM 871 O O . TRP A 1 102 ? 0.019 -3.618 6.288 1.00 97.56 102 TRP A O 1
ATOM 881 N N . GLN A 1 103 ? 0.603 -5.703 6.878 1.00 97.06 103 GLN A N 1
ATOM 882 C CA . GLN A 1 103 ? 1.933 -5.603 6.273 1.00 97.06 103 GLN A CA 1
ATOM 883 C C . GLN A 1 103 ? 1.851 -5.245 4.782 1.00 97.06 103 GLN A C 1
ATOM 885 O O . GLN A 1 103 ? 2.571 -4.353 4.331 1.00 97.06 103 GLN A O 1
ATOM 890 N N . LYS A 1 104 ? 0.922 -5.855 4.036 1.00 97.50 104 LYS A N 1
ATOM 891 C CA . LYS A 1 104 ? 0.719 -5.569 2.609 1.00 97.50 104 LYS A CA 1
ATOM 892 C C . LYS A 1 104 ? 0.223 -4.137 2.372 1.00 97.50 104 LYS A C 1
ATOM 894 O O . LYS A 1 104 ? 0.683 -3.486 1.436 1.00 97.50 104 LYS A O 1
ATOM 899 N N . ILE A 1 105 ? -0.644 -3.606 3.240 1.00 98.19 105 ILE A N 1
ATOM 900 C CA . ILE A 1 105 ? -1.073 -2.198 3.176 1.00 98.19 105 ILE A CA 1
ATOM 901 C C . ILE A 1 105 ? 0.116 -1.254 3.417 1.00 98.19 105 ILE A C 1
ATOM 903 O O . ILE A 1 105 ? 0.300 -0.282 2.679 1.00 98.19 105 ILE A O 1
ATOM 907 N N . THR A 1 106 ? 0.981 -1.550 4.394 1.00 97.62 106 THR A N 1
ATOM 908 C CA . THR A 1 106 ? 2.189 -0.733 4.621 1.00 97.62 106 THR A CA 1
ATOM 909 C C . THR A 1 106 ? 3.209 -0.846 3.485 1.00 97.62 106 THR A C 1
ATOM 911 O O . THR A 1 106 ? 3.970 0.091 3.237 1.00 97.62 106 THR A O 1
ATOM 914 N N . ASP A 1 107 ? 3.227 -1.966 2.765 1.00 97.94 107 ASP A N 1
ATOM 915 C CA . ASP A 1 107 ? 4.066 -2.146 1.582 1.00 97.94 107 ASP A CA 1
ATOM 916 C C . ASP A 1 107 ? 3.552 -1.318 0.403 1.00 97.94 107 ASP A C 1
ATOM 918 O O . ASP A 1 107 ? 4.345 -0.633 -0.250 1.00 97.94 107 ASP A O 1
ATOM 922 N N . LEU A 1 108 ? 2.230 -1.263 0.211 1.00 98.12 108 LEU A N 1
ATOM 923 C CA . LEU A 1 108 ? 1.597 -0.359 -0.749 1.00 98.12 108 LEU A CA 1
ATOM 924 C C . LEU A 1 108 ? 1.941 1.115 -0.458 1.00 98.12 108 LEU A C 1
ATOM 926 O O . LEU A 1 108 ? 2.204 1.874 -1.391 1.00 98.12 108 LEU A O 1
ATOM 930 N N . ALA A 1 109 ? 2.040 1.511 0.817 1.00 97.94 109 ALA A N 1
ATOM 931 C CA . ALA A 1 109 ? 2.491 2.852 1.207 1.00 97.94 109 ALA A CA 1
ATOM 932 C C . ALA A 1 109 ? 3.911 3.165 0.699 1.00 97.94 109 ALA A C 1
ATOM 934 O O . ALA A 1 109 ? 4.169 4.234 0.142 1.00 97.94 109 ALA A O 1
ATOM 935 N N . LYS A 1 110 ? 4.847 2.218 0.854 1.00 98.06 110 LYS A N 1
ATOM 936 C CA . LYS A 1 110 ? 6.244 2.372 0.403 1.00 98.06 110 LYS A CA 1
ATOM 937 C C . LYS A 1 110 ? 6.332 2.446 -1.120 1.00 98.06 110 LYS A C 1
ATOM 939 O O . LYS A 1 110 ? 7.106 3.246 -1.643 1.00 98.06 110 LYS A O 1
ATOM 944 N N . ILE A 1 111 ? 5.518 1.654 -1.817 1.00 98.31 111 ILE A N 1
ATOM 945 C CA . ILE A 1 111 ? 5.406 1.672 -3.281 1.00 98.31 111 ILE A CA 1
ATOM 946 C C . ILE A 1 111 ? 4.882 3.024 -3.758 1.00 98.31 111 ILE A C 1
ATOM 948 O O . ILE A 1 111 ? 5.522 3.669 -4.586 1.00 98.31 111 ILE A O 1
ATOM 952 N N . ARG A 1 112 ? 3.784 3.512 -3.171 1.00 98.00 112 ARG A N 1
ATOM 953 C CA . ARG A 1 112 ? 3.241 4.845 -3.458 1.00 98.00 112 ARG A CA 1
ATOM 954 C C . ARG A 1 112 ? 4.275 5.940 -3.204 1.00 98.00 112 ARG A C 1
ATOM 956 O O . ARG A 1 112 ? 4.404 6.847 -4.018 1.00 98.00 112 ARG A O 1
ATOM 963 N N . ASN A 1 113 ? 5.047 5.855 -2.122 1.00 97.81 113 ASN A N 1
ATOM 964 C CA . ASN A 1 113 ? 6.108 6.825 -1.847 1.00 97.81 113 ASN A CA 1
ATOM 965 C C . ASN A 1 113 ? 7.209 6.797 -2.917 1.00 97.81 113 ASN A C 1
ATOM 967 O O . ASN A 1 113 ? 7.674 7.854 -3.332 1.00 97.81 113 ASN A O 1
ATOM 971 N N . CYS A 1 114 ? 7.602 5.615 -3.399 1.00 98.38 114 CYS A N 1
ATOM 972 C CA . CYS A 1 114 ? 8.538 5.490 -4.518 1.00 98.38 114 CYS A CA 1
ATOM 973 C C . CYS A 1 114 ? 7.975 6.110 -5.804 1.00 98.38 114 CYS A C 1
ATOM 975 O O . CYS A 1 114 ? 8.662 6.880 -6.469 1.00 98.38 114 CYS A O 1
ATOM 977 N N . ILE A 1 115 ? 6.708 5.846 -6.120 1.00 98.06 115 ILE A N 1
ATOM 978 C CA . ILE A 1 115 ? 6.028 6.410 -7.292 1.00 98.06 115 ILE A CA 1
ATOM 979 C C . ILE A 1 115 ? 5.980 7.940 -7.219 1.00 98.06 115 ILE A C 1
ATOM 981 O O . ILE A 1 115 ? 6.415 8.616 -8.147 1.00 98.06 115 ILE A O 1
ATOM 985 N N . VAL A 1 116 ? 5.493 8.493 -6.108 1.00 97.62 116 VAL A N 1
ATOM 986 C CA . VAL A 1 116 ? 5.244 9.935 -5.967 1.00 97.62 116 VAL A CA 1
ATOM 987 C C . VAL A 1 116 ? 6.536 10.737 -5.820 1.00 97.62 116 VAL A C 1
ATOM 989 O O . VAL A 1 116 ? 6.635 11.828 -6.375 1.00 97.62 116 VAL A O 1
ATOM 992 N N . HIS A 1 117 ? 7.524 10.226 -5.082 1.00 97.25 117 HIS A N 1
ATOM 993 C CA . HIS A 1 117 ? 8.722 11.002 -4.735 1.00 97.25 117 HIS A CA 1
ATOM 994 C C . HIS A 1 117 ? 9.955 10.669 -5.574 1.00 97.25 117 HIS A C 1
ATOM 996 O O . HIS A 1 117 ? 10.874 11.478 -5.622 1.00 97.25 117 HIS A O 1
ATOM 1002 N N . ALA A 1 118 ? 9.977 9.509 -6.228 1.00 97.38 118 ALA A N 1
ATOM 1003 C CA . ALA A 1 118 ? 11.104 9.048 -7.038 1.00 97.38 118 ALA A CA 1
ATOM 1004 C C . ALA A 1 118 ? 10.676 8.640 -8.457 1.00 97.38 118 ALA A C 1
ATOM 1006 O O . ALA A 1 118 ? 11.424 7.983 -9.173 1.00 97.38 118 ALA A O 1
ATOM 1007 N N . PHE A 1 119 ? 9.443 8.963 -8.869 1.00 96.25 119 PHE A N 1
ATOM 1008 C CA . PHE A 1 119 ? 8.893 8.572 -10.173 1.00 96.25 119 PHE A CA 1
ATOM 1009 C C . PHE A 1 119 ? 8.995 7.056 -10.447 1.00 96.25 119 PHE A C 1
ATOM 1011 O O . PHE A 1 119 ? 9.194 6.595 -11.578 1.00 96.25 119 PHE A O 1
ATOM 1018 N N . GLY A 1 120 ? 8.900 6.288 -9.357 1.00 97.06 120 GLY A N 1
ATOM 1019 C CA . GLY A 1 120 ? 9.043 4.838 -9.294 1.00 97.06 120 GLY A CA 1
ATOM 1020 C C . GLY A 1 120 ? 10.468 4.313 -9.468 1.00 97.06 120 GLY A C 1
ATOM 1021 O O . GLY A 1 120 ? 10.649 3.102 -9.514 1.00 97.06 120 GLY A O 1
ATOM 1022 N N . ARG A 1 121 ? 11.488 5.174 -9.544 1.00 97.56 121 ARG A N 1
ATOM 1023 C CA . ARG A 1 121 ? 12.892 4.755 -9.582 1.00 97.56 121 ARG A CA 1
ATOM 1024 C C . ARG A 1 121 ? 13.326 4.267 -8.209 1.00 97.56 121 ARG A C 1
ATOM 1026 O O . ARG A 1 121 ? 13.378 5.029 -7.243 1.00 97.56 121 ARG A O 1
ATOM 1033 N N . ILE A 1 122 ? 13.647 2.983 -8.114 1.00 96.25 122 ILE A N 1
ATOM 1034 C CA . ILE A 1 122 ? 13.945 2.346 -6.823 1.00 96.25 122 ILE A CA 1
ATOM 1035 C C . ILE A 1 122 ? 15.243 2.874 -6.212 1.00 96.25 122 ILE A C 1
ATOM 1037 O O . ILE A 1 122 ? 15.327 3.040 -4.995 1.00 96.25 122 ILE A O 1
ATOM 1041 N N . GLU A 1 123 ? 16.228 3.185 -7.050 1.00 96.56 123 GLU A N 1
ATOM 1042 C CA . GLU A 1 123 ? 17.528 3.718 -6.633 1.00 96.56 123 GLU A CA 1
ATOM 1043 C C . GLU A 1 123 ? 17.424 5.076 -5.926 1.00 96.56 123 GLU A C 1
ATOM 1045 O O . GLU A 1 123 ? 18.202 5.369 -5.022 1.00 96.56 123 GLU A O 1
ATOM 1050 N N . GLU A 1 124 ? 16.414 5.870 -6.279 1.00 96.81 124 GLU A N 1
ATOM 1051 C CA . GLU A 1 124 ? 16.153 7.197 -5.714 1.00 96.81 124 GLU A CA 1
ATOM 1052 C C . GLU A 1 124 ? 15.194 7.130 -4.501 1.00 96.81 124 GLU A C 1
ATOM 1054 O O . GLU A 1 124 ? 14.886 8.140 -3.868 1.00 96.81 124 GLU A O 1
ATOM 1059 N N . CYS A 1 125 ? 14.707 5.936 -4.136 1.00 96.12 125 CYS A N 1
ATOM 1060 C CA . CYS A 1 125 ? 13.727 5.755 -3.070 1.00 96.12 125 CYS A CA 1
ATOM 1061 C C . CYS A 1 125 ? 14.374 5.484 -1.701 1.00 96.12 125 CYS A C 1
ATOM 1063 O O . CYS A 1 125 ? 15.161 4.552 -1.530 1.00 96.12 125 CYS A O 1
ATOM 1065 N N . LYS A 1 126 ? 13.900 6.182 -0.657 1.00 95.88 126 LYS A N 1
ATOM 1066 C CA . LYS A 1 126 ? 14.257 5.909 0.753 1.00 95.88 126 LYS A CA 1
ATOM 1067 C C . LYS A 1 126 ? 14.031 4.444 1.165 1.00 95.88 126 LYS A C 1
ATOM 1069 O O . LYS A 1 126 ? 14.732 3.928 2.031 1.00 95.88 126 LYS A O 1
ATOM 1074 N N . HIS A 1 127 ? 13.056 3.770 0.556 1.00 96.31 127 HIS A N 1
ATOM 1075 C CA . HIS A 1 127 ? 12.682 2.388 0.866 1.00 96.31 127 HIS A CA 1
ATOM 1076 C C . HIS A 1 127 ? 13.304 1.349 -0.083 1.00 96.31 127 HIS A C 1
ATOM 1078 O O . HIS A 1 127 ? 12.829 0.215 -0.116 1.00 96.31 127 HIS A O 1
ATOM 1084 N N . LYS A 1 128 ? 14.374 1.700 -0.816 1.00 97.06 128 LYS A N 1
ATOM 1085 C CA . LYS A 1 128 ? 15.058 0.846 -1.805 1.00 97.06 128 LYS A CA 1
ATOM 1086 C C . LYS A 1 128 ? 15.172 -0.627 -1.398 1.00 97.06 128 LYS A C 1
ATOM 1088 O O . LYS A 1 128 ? 14.616 -1.489 -2.069 1.00 97.06 128 LYS A O 1
ATOM 1093 N N . LYS A 1 129 ? 15.853 -0.916 -0.280 1.00 97.75 129 LYS A N 1
ATOM 1094 C CA . LYS A 1 129 ? 16.117 -2.299 0.170 1.00 97.75 129 LYS A CA 1
ATOM 1095 C C . LYS A 1 129 ? 14.828 -3.101 0.368 1.00 97.75 129 LYS A C 1
ATOM 1097 O O . LYS A 1 129 ? 14.762 -4.272 0.018 1.00 97.75 129 LYS A O 1
ATOM 1102 N N . HIS A 1 130 ? 13.795 -2.460 0.914 1.00 97.38 130 HIS A N 1
ATOM 1103 C CA . HIS A 1 130 ? 12.497 -3.098 1.128 1.00 97.38 130 HIS A CA 1
ATOM 1104 C C . HIS A 1 130 ? 11.819 -3.439 -0.200 1.00 97.38 130 HIS A C 1
ATOM 1106 O O . HIS A 1 130 ? 11.342 -4.555 -0.373 1.00 97.38 130 HIS A O 1
ATOM 1112 N N . LEU A 1 131 ? 11.807 -2.501 -1.150 1.00 97.38 131 LEU A N 1
ATOM 1113 C CA . LEU A 1 131 ? 11.185 -2.703 -2.461 1.00 97.38 131 LEU A CA 1
ATOM 1114 C C . LEU A 1 131 ? 11.919 -3.765 -3.287 1.00 97.38 131 LEU A C 1
ATOM 1116 O O . LEU A 1 131 ? 11.270 -4.600 -3.907 1.00 97.38 131 LEU A O 1
ATOM 1120 N N . GLN A 1 132 ? 13.253 -3.801 -3.226 1.00 96.81 132 GLN A N 1
ATOM 1121 C CA . GLN A 1 132 ? 14.050 -4.863 -3.849 1.00 96.81 132 GLN A CA 1
ATOM 1122 C C . GLN A 1 132 ? 13.689 -6.245 -3.285 1.00 96.81 132 GLN A C 1
ATOM 1124 O O . GLN A 1 132 ? 13.493 -7.187 -4.048 1.00 96.81 132 GLN A O 1
ATOM 1129 N N . ASN A 1 133 ? 13.506 -6.355 -1.966 1.00 96.88 133 ASN A N 1
ATOM 1130 C CA . ASN A 1 133 ? 13.056 -7.601 -1.344 1.00 96.88 133 ASN A CA 1
ATOM 1131 C C . ASN A 1 133 ? 11.625 -7.988 -1.755 1.00 96.88 133 ASN A C 1
ATOM 1133 O O . ASN A 1 133 ? 11.326 -9.174 -1.844 1.00 96.88 133 ASN A O 1
ATOM 1137 N N . LEU A 1 134 ? 10.727 -7.021 -1.984 1.00 96.00 134 LEU A N 1
ATOM 1138 C CA . LEU A 1 134 ? 9.371 -7.305 -2.474 1.00 96.00 134 LEU A CA 1
ATOM 1139 C C . LEU A 1 134 ? 9.361 -7.806 -3.921 1.00 96.00 134 LEU A C 1
ATOM 1141 O O . LEU A 1 134 ? 8.578 -8.700 -4.242 1.00 96.00 134 LEU A O 1
ATOM 1145 N N . ILE A 1 135 ? 10.231 -7.258 -4.770 1.00 96.12 135 ILE A N 1
ATOM 1146 C CA . ILE A 1 135 ? 10.415 -7.722 -6.151 1.00 96.12 135 ILE A CA 1
ATOM 1147 C C . ILE A 1 135 ? 10.971 -9.147 -6.157 1.00 96.12 135 ILE A C 1
ATOM 1149 O O . ILE A 1 135 ? 10.424 -10.015 -6.828 1.00 96.12 135 ILE A O 1
ATOM 1153 N N . ALA A 1 136 ? 11.988 -9.423 -5.335 1.00 95.81 136 ALA A N 1
ATOM 1154 C CA . ALA A 1 136 ? 12.598 -10.751 -5.231 1.00 95.81 136 ALA A CA 1
ATOM 1155 C C . ALA A 1 136 ? 11.636 -11.849 -4.733 1.00 95.81 136 ALA A C 1
ATOM 1157 O O . ALA A 1 136 ? 11.907 -13.029 -4.914 1.00 95.81 136 ALA A O 1
ATOM 1158 N N . LYS A 1 137 ? 10.516 -11.474 -4.104 1.00 94.69 137 LYS A N 1
ATOM 1159 C CA . LYS A 1 137 ? 9.454 -12.397 -3.671 1.00 94.69 137 LYS A CA 1
ATOM 1160 C C . LYS A 1 137 ? 8.440 -12.725 -4.773 1.00 94.69 137 LYS A C 1
ATOM 1162 O O . LYS A 1 137 ? 7.415 -13.323 -4.464 1.00 94.69 137 LYS A O 1
ATOM 1167 N N . GLU A 1 138 ? 8.6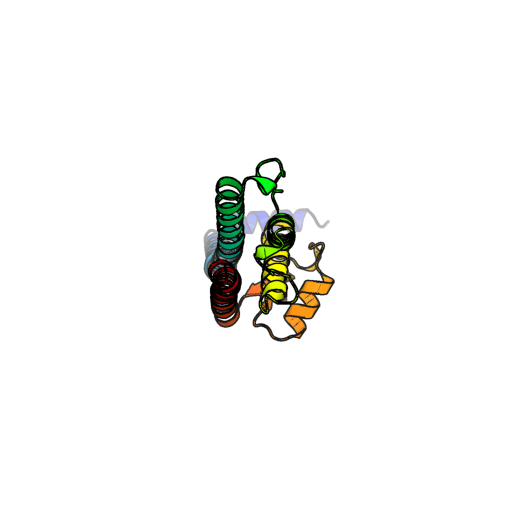79 -12.284 -6.008 1.00 86.81 138 GLU A N 1
ATOM 1168 C CA . GLU A 1 138 ? 7.814 -12.541 -7.170 1.00 86.81 138 GLU A CA 1
ATOM 1169 C C . GLU A 1 138 ? 6.355 -12.128 -6.940 1.00 86.81 138 GLU A C 1
ATOM 1171 O O . GLU A 1 138 ? 5.408 -12.740 -7.421 1.00 86.81 138 GLU A O 1
ATOM 1176 N N . THR A 1 139 ? 6.156 -11.022 -6.223 1.00 87.50 139 THR A N 1
ATOM 1177 C CA . THR A 1 139 ? 4.817 -10.506 -5.895 1.00 87.50 139 THR A CA 1
ATOM 1178 C C . THR A 1 139 ? 4.042 -9.998 -7.118 1.00 87.50 139 THR A C 1
ATOM 1180 O O . THR A 1 139 ? 2.898 -9.580 -6.989 1.00 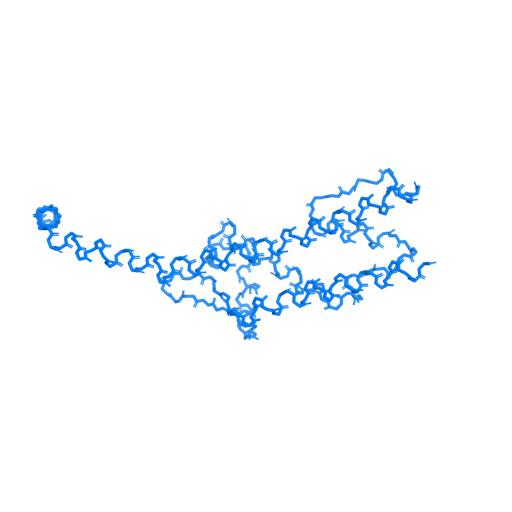87.50 139 THR A O 1
ATOM 1183 N N . GLY A 1 140 ? 4.646 -10.006 -8.310 1.00 94.69 140 GLY A N 1
ATOM 1184 C CA . GLY A 1 140 ? 4.124 -9.353 -9.509 1.00 94.69 140 GLY A CA 1
ATOM 1185 C C . GLY A 1 140 ? 4.573 -7.894 -9.656 1.00 94.69 140 GLY A C 1
ATOM 1186 O O . GLY A 1 140 ? 4.032 -7.185 -10.508 1.00 94.69 140 GLY A O 1
ATOM 1187 N N . LEU A 1 141 ? 5.541 -7.455 -8.844 1.00 96.31 141 LEU A N 1
ATOM 1188 C CA . LEU A 1 141 ? 6.306 -6.218 -9.015 1.00 96.31 141 LEU A CA 1
ATOM 1189 C C . LEU A 1 141 ? 7.620 -6.514 -9.735 1.00 96.31 141 LEU A C 1
ATOM 1191 O O . LEU A 1 141 ? 8.324 -7.445 -9.357 1.00 96.31 141 LEU A O 1
ATOM 1195 N N . ASN A 1 142 ? 7.972 -5.685 -10.713 1.00 95.69 142 ASN A N 1
ATOM 1196 C CA . ASN A 1 142 ? 9.182 -5.832 -11.518 1.00 95.69 142 ASN A CA 1
ATOM 1197 C C . ASN A 1 142 ? 9.934 -4.504 -11.644 1.00 95.69 142 ASN A C 1
ATOM 1199 O O . ASN A 1 142 ? 9.399 -3.439 -11.329 1.00 95.69 142 ASN A O 1
ATOM 1203 N N . LEU A 1 143 ? 11.173 -4.579 -12.126 1.00 95.12 143 LEU A N 1
ATOM 1204 C CA . LEU A 1 143 ? 11.957 -3.426 -12.553 1.00 95.12 143 LEU A CA 1
ATOM 1205 C C . LEU A 1 143 ? 12.040 -3.393 -14.073 1.00 95.12 143 LEU A C 1
ATOM 1207 O O . LEU A 1 143 ? 12.297 -4.415 -14.701 1.00 95.12 143 LEU A O 1
ATOM 1211 N N . VAL A 1 144 ? 11.871 -2.208 -14.646 1.00 92.81 144 VAL A N 1
ATOM 1212 C CA . VAL A 1 144 ? 12.252 -1.951 -16.034 1.00 92.81 144 VAL A CA 1
ATOM 1213 C C . VAL A 1 144 ? 13.767 -1.771 -16.071 1.00 92.81 144 VAL A C 1
ATOM 1215 O O . VAL A 1 144 ? 14.286 -0.836 -15.456 1.00 92.81 144 VAL A O 1
ATOM 1218 N N . GLU A 1 145 ? 14.475 -2.657 -16.769 1.00 88.81 145 GLU A N 1
ATOM 1219 C CA . GLU A 1 145 ? 15.943 -2.703 -16.774 1.00 88.81 145 GLU A CA 1
ATOM 1220 C C . GLU A 1 145 ? 16.569 -1.396 -17.279 1.00 88.81 145 GLU A C 1
ATOM 1222 O O . GLU A 1 145 ? 17.541 -0.907 -16.706 1.00 88.81 145 GLU A O 1
ATOM 1227 N N . GLU A 1 146 ? 15.978 -0.776 -18.301 1.00 88.25 146 GLU A N 1
ATOM 1228 C CA . GLU A 1 146 ? 16.526 0.417 -18.947 1.00 88.25 146 GLU A CA 1
ATOM 1229 C C . GLU A 1 146 ? 16.368 1.688 -18.107 1.00 88.25 146 GLU A C 1
ATOM 1231 O O . GLU A 1 146 ? 17.134 2.641 -18.261 1.00 88.25 146 GLU A O 1
ATOM 1236 N N . THR A 1 147 ? 15.353 1.741 -17.241 1.00 90.44 147 THR A N 1
ATOM 1237 C CA . THR A 1 147 ? 14.978 2.969 -16.520 1.00 90.44 147 THR A CA 1
ATOM 1238 C C . THR A 1 147 ? 15.102 2.852 -15.004 1.00 90.44 147 THR A C 1
ATOM 1240 O O . THR A 1 147 ? 15.071 3.874 -14.314 1.00 90.44 147 THR A O 1
ATOM 1243 N N . GLY A 1 148 ? 15.210 1.631 -14.472 1.00 94.12 148 GLY A N 1
ATOM 1244 C CA . GLY A 1 148 ? 15.176 1.347 -13.037 1.00 94.12 148 GLY A CA 1
ATOM 1245 C C . GLY A 1 148 ? 13.824 1.649 -12.379 1.00 94.12 148 GLY A C 1
ATOM 1246 O O . GLY A 1 148 ? 13.757 1.785 -11.153 1.00 94.12 148 GLY A O 1
ATOM 1247 N N . GLN A 1 149 ? 12.761 1.808 -13.174 1.00 95.75 149 GLN A N 1
ATOM 1248 C CA . GLN A 1 149 ? 11.416 2.101 -12.686 1.00 95.75 149 GLN A CA 1
ATOM 1249 C C . GLN A 1 149 ? 10.686 0.832 -12.250 1.00 95.75 149 GLN A C 1
ATOM 1251 O O . GLN A 1 149 ? 10.782 -0.213 -12.890 1.00 95.75 149 GLN A O 1
ATOM 1256 N N . LEU A 1 150 ? 9.924 0.947 -11.168 1.00 96.56 150 LEU A N 1
ATOM 1257 C CA . LEU A 1 150 ? 9.008 -0.080 -10.697 1.00 96.56 150 LEU A CA 1
ATOM 1258 C C . LEU A 1 150 ? 7.847 -0.245 -11.687 1.00 96.56 150 LEU A C 1
ATOM 1260 O O . LEU A 1 150 ? 7.223 0.733 -12.078 1.00 96.56 150 LEU A O 1
ATOM 1264 N N . MET A 1 151 ? 7.497 -1.478 -12.025 1.00 96.38 151 MET A N 1
ATOM 1265 C CA . MET A 1 151 ? 6.319 -1.809 -12.825 1.00 96.38 151 MET A CA 1
ATOM 1266 C C . MET A 1 151 ? 5.464 -2.829 -12.077 1.00 96.38 151 MET A C 1
ATOM 1268 O O . MET A 1 151 ? 5.989 -3.771 -11.482 1.00 96.38 151 MET A O 1
ATOM 1272 N N . ALA A 1 152 ? 4.145 -2.651 -12.106 1.00 96.81 152 ALA A N 1
ATOM 1273 C CA . ALA A 1 152 ? 3.200 -3.572 -11.489 1.00 96.81 152 ALA A CA 1
ATOM 1274 C C . ALA A 1 152 ? 2.474 -4.384 -12.562 1.00 96.81 152 ALA A C 1
ATOM 1276 O O . ALA A 1 152 ? 1.922 -3.841 -13.519 1.00 96.81 152 ALA A O 1
ATOM 1277 N N . SER A 1 153 ? 2.453 -5.702 -12.390 1.00 96.25 153 SER A N 1
ATOM 1278 C CA . SER A 1 153 ? 1.629 -6.585 -13.214 1.00 96.25 153 SER A CA 1
ATOM 1279 C C . SER A 1 153 ? 0.137 -6.382 -12.932 1.00 96.25 153 SER A C 1
ATOM 1281 O O . SER A 1 153 ? -0.261 -5.919 -11.861 1.00 96.25 153 SER A O 1
ATOM 1283 N N . GLU A 1 154 ? -0.712 -6.801 -13.873 1.00 96.00 154 GLU A N 1
ATOM 1284 C CA . GLU A 1 154 ? -2.162 -6.864 -13.647 1.00 96.00 154 GLU A CA 1
ATOM 1285 C C . GLU A 1 154 ? -2.499 -7.701 -12.402 1.00 96.00 154 GLU A C 1
ATOM 1287 O O . GLU A 1 154 ? -3.346 -7.310 -11.597 1.00 96.00 154 GLU A O 1
ATOM 1292 N N . HIS A 1 155 ? -1.795 -8.824 -12.218 1.00 96.56 155 HIS A N 1
ATOM 1293 C CA . HIS A 1 155 ? -1.958 -9.693 -11.058 1.00 96.56 155 HIS A CA 1
ATOM 1294 C C . HIS A 1 155 ? -1.697 -8.937 -9.750 1.00 96.56 155 HIS A C 1
ATOM 1296 O O . HIS A 1 155 ? -2.556 -8.944 -8.871 1.00 96.56 155 HIS A O 1
ATOM 1302 N N . TYR A 1 156 ? -0.585 -8.198 -9.658 1.00 97.50 156 TYR A N 1
ATOM 1303 C CA . TYR A 1 156 ? -0.286 -7.381 -8.479 1.00 97.50 156 TYR A CA 1
ATOM 1304 C C . TYR A 1 156 ? -1.393 -6.360 -8.196 1.00 97.50 156 TYR A C 1
ATOM 1306 O O . TYR A 1 156 ? -1.850 -6.226 -7.062 1.00 97.50 156 TYR A O 1
ATOM 1314 N N . CYS A 1 157 ? -1.863 -5.653 -9.227 1.00 97.94 157 CYS A N 1
ATOM 1315 C CA . CYS A 1 157 ? -2.927 -4.661 -9.083 1.00 97.94 157 CYS A CA 1
ATOM 1316 C C . CYS A 1 157 ? -4.233 -5.279 -8.557 1.00 97.94 157 CYS A C 1
ATOM 1318 O O . CYS A 1 157 ? -4.888 -4.699 -7.689 1.00 97.94 157 CYS A O 1
ATOM 1320 N N . ARG A 1 158 ? -4.596 -6.469 -9.046 1.00 98.00 158 ARG A N 1
ATOM 1321 C CA . ARG A 1 158 ? -5.769 -7.225 -8.587 1.00 98.00 158 ARG A CA 1
ATOM 1322 C C . ARG A 1 158 ? -5.621 -7.665 -7.129 1.00 98.00 158 ARG A C 1
ATO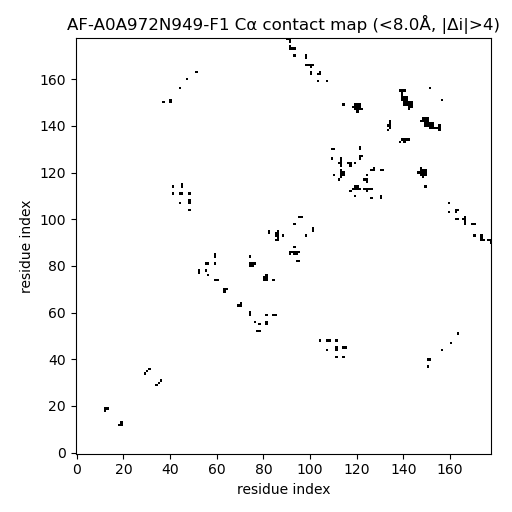M 1324 O O . ARG A 1 158 ? -6.533 -7.440 -6.334 1.00 98.00 158 ARG A O 1
ATOM 1331 N N . GLU A 1 159 ? -4.468 -8.222 -6.770 1.00 97.75 159 GLU A N 1
ATOM 1332 C CA . GLU A 1 159 ? -4.153 -8.642 -5.400 1.00 97.75 159 GLU A CA 1
ATOM 1333 C C . GLU A 1 159 ? -4.141 -7.463 -4.422 1.00 97.75 159 GLU A C 1
ATOM 1335 O O . GLU A 1 159 ? -4.626 -7.584 -3.297 1.00 97.75 159 GLU A O 1
ATOM 1340 N N . ALA A 1 160 ? -3.649 -6.295 -4.843 1.00 98.12 160 ALA A N 1
ATOM 1341 C CA . ALA A 1 160 ? -3.651 -5.087 -4.022 1.00 98.12 160 ALA A CA 1
ATOM 1342 C C . ALA A 1 160 ? -5.080 -4.626 -3.687 1.00 98.12 160 ALA A C 1
ATOM 1344 O O . ALA A 1 160 ? -5.358 -4.248 -2.547 1.00 98.12 160 ALA A O 1
ATOM 1345 N N . VAL A 1 161 ? -6.010 -4.706 -4.646 1.00 98.62 161 VAL A N 1
ATOM 1346 C CA . VAL A 1 161 ? -7.434 -4.413 -4.400 1.00 98.62 161 VAL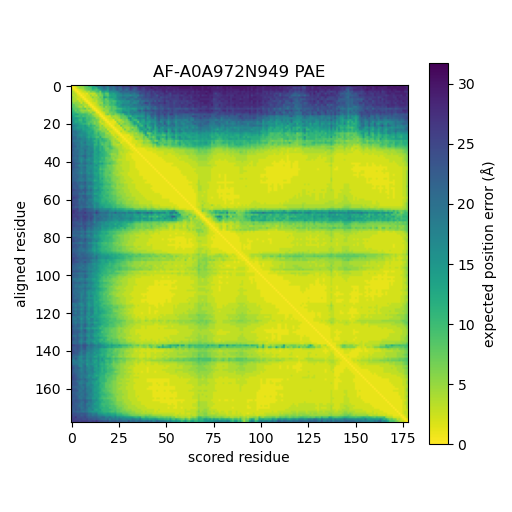 A CA 1
ATOM 1347 C C . VAL A 1 161 ? -8.049 -5.450 -3.468 1.00 98.62 161 VAL A C 1
ATOM 1349 O O . VAL A 1 161 ? -8.723 -5.074 -2.511 1.00 98.62 161 VAL A O 1
ATOM 1352 N N . GLY A 1 162 ? -7.795 -6.740 -3.705 1.00 98.38 162 GLY A N 1
ATOM 1353 C CA . GLY A 1 162 ? -8.267 -7.816 -2.829 1.00 98.38 162 GLY A CA 1
ATOM 1354 C C . GLY A 1 162 ? -7.782 -7.641 -1.388 1.00 98.38 162 GLY A C 1
ATOM 1355 O O . GLY A 1 162 ? -8.580 -7.686 -0.456 1.00 98.38 162 GLY A O 1
ATOM 1356 N N . THR A 1 163 ? -6.499 -7.321 -1.224 1.00 98.19 163 THR A N 1
ATOM 1357 C CA . THR A 1 163 ? -5.862 -7.004 0.062 1.00 98.19 163 THR A CA 1
ATOM 1358 C C . THR A 1 163 ? -6.550 -5.825 0.749 1.00 98.19 163 THR A C 1
ATOM 1360 O O . THR A 1 163 ? -6.855 -5.900 1.935 1.00 98.19 163 THR A O 1
ATOM 1363 N N . ALA A 1 164 ? -6.828 -4.740 0.019 1.00 98.44 164 ALA A N 1
ATOM 1364 C CA . ALA A 1 164 ? -7.512 -3.572 0.570 1.00 98.44 164 ALA A CA 1
ATOM 1365 C C . ALA A 1 164 ? -8.933 -3.907 1.050 1.00 98.44 164 ALA A C 1
ATOM 1367 O O . ALA A 1 164 ? -9.347 -3.472 2.124 1.00 98.44 164 ALA A O 1
ATOM 1368 N N . LEU A 1 165 ? -9.676 -4.698 0.272 1.00 98.38 165 LEU A N 1
ATOM 1369 C CA . LEU A 1 165 ? -11.025 -5.133 0.632 1.00 98.38 165 LEU A CA 1
ATOM 1370 C C . LEU A 1 165 ? -11.017 -6.030 1.871 1.00 98.38 165 LEU A C 1
ATOM 1372 O O . LEU A 1 165 ? -11.793 -5.785 2.792 1.00 98.38 165 LEU A O 1
ATOM 1376 N N . GLN A 1 166 ? -10.130 -7.026 1.913 1.00 98.19 166 GLN A N 1
ATOM 1377 C CA . GLN A 1 166 ? -9.984 -7.925 3.059 1.00 98.19 166 GLN A CA 1
ATOM 1378 C C . GLN A 1 166 ? -9.561 -7.165 4.316 1.00 98.19 166 GLN A C 1
ATOM 1380 O O . GLN A 1 166 ? -10.167 -7.348 5.363 1.00 98.19 166 GLN A O 1
ATOM 1385 N N . PHE A 1 167 ? -8.612 -6.233 4.200 1.00 98.12 167 PHE A N 1
ATOM 1386 C CA . PHE A 1 167 ? -8.213 -5.363 5.304 1.00 98.12 167 PHE A CA 1
ATOM 1387 C C . PHE A 1 167 ? -9.410 -4.610 5.907 1.00 98.12 167 PHE A C 1
ATOM 1389 O O . PHE A 1 167 ? -9.605 -4.615 7.120 1.00 98.12 167 PHE A O 1
ATOM 1396 N N . PHE A 1 168 ? -10.272 -4.005 5.081 1.00 97.56 168 PHE A N 1
ATOM 1397 C CA . PHE A 1 168 ? -11.468 -3.336 5.604 1.00 97.56 168 PHE A CA 1
ATOM 1398 C C . PHE A 1 168 ? -12.528 -4.304 6.136 1.00 97.56 168 PHE A C 1
ATOM 1400 O O . PHE A 1 168 ? -13.283 -3.919 7.025 1.00 97.56 168 PHE A O 1
ATOM 1407 N N . GLN A 1 169 ? -12.609 -5.536 5.630 1.00 96.69 169 GLN A N 1
ATOM 1408 C CA . GLN A 1 169 ? -13.478 -6.571 6.199 1.00 96.69 169 GLN A CA 1
ATOM 1409 C C . GLN A 1 169 ? -13.001 -7.005 7.589 1.00 96.69 169 GLN A C 1
ATOM 1411 O O . GLN A 1 169 ? -13.829 -7.117 8.491 1.00 96.69 169 GLN A O 1
ATOM 1416 N N . GLU A 1 170 ? -11.691 -7.177 7.775 1.00 95.88 170 GLU A N 1
ATOM 1417 C CA . GLU A 1 170 ? -11.068 -7.460 9.073 1.00 95.88 170 GLU A CA 1
ATOM 1418 C C . GLU A 1 170 ? -11.377 -6.325 10.055 1.00 95.88 170 GLU A C 1
ATOM 1420 O O . GLU A 1 170 ? -12.032 -6.561 11.069 1.00 95.88 170 GLU A O 1
ATOM 1425 N N . VAL A 1 171 ? -11.048 -5.074 9.702 1.00 95.50 171 VAL A N 1
ATOM 1426 C CA . VAL A 1 171 ? -11.356 -3.893 10.531 1.00 95.50 171 VAL A CA 1
ATOM 1427 C C . VAL A 1 171 ? -12.847 -3.826 10.866 1.00 95.50 171 VAL A C 1
ATOM 1429 O O . VAL A 1 171 ? -13.216 -3.608 12.014 1.00 95.50 171 VAL A O 1
ATOM 1432 N N . LYS A 1 172 ? -13.722 -4.061 9.881 1.00 94.44 172 LYS A N 1
ATOM 1433 C CA . LYS A 1 172 ? -15.172 -4.076 10.085 1.00 94.44 172 LYS A CA 1
ATOM 1434 C C . LYS A 1 172 ? -15.591 -5.143 11.098 1.00 94.44 172 LYS A C 1
ATOM 1436 O O . LYS A 1 172 ? -16.439 -4.852 11.932 1.00 94.44 172 LYS A O 1
ATOM 1441 N N . SER A 1 173 ? -15.028 -6.348 11.040 1.00 94.19 173 SER A N 1
ATOM 1442 C CA . SER A 1 173 ? -15.403 -7.446 11.941 1.00 94.19 173 SER A CA 1
ATOM 1443 C C . SER A 1 173 ? -15.177 -7.108 13.419 1.00 94.19 173 SER A C 1
ATOM 1445 O O . SER A 1 173 ? -16.028 -7.433 14.240 1.00 94.19 173 SER A O 1
ATOM 1447 N N . HIS A 1 174 ? -14.122 -6.348 13.726 1.00 92.00 174 HIS A N 1
ATOM 1448 C CA . HIS A 1 174 ? -13.833 -5.844 15.071 1.00 92.00 174 HIS A CA 1
ATOM 1449 C C . HIS A 1 174 ? -14.788 -4.733 15.536 1.00 92.00 174 HIS A C 1
ATOM 1451 O O . HIS A 1 174 ? -15.021 -4.563 16.728 1.00 92.00 174 HIS A O 1
ATOM 1457 N N . LEU A 1 175 ? -15.375 -3.969 14.611 1.00 88.44 175 LEU A N 1
ATOM 1458 C CA . LEU A 1 175 ? -16.348 -2.927 14.964 1.00 88.44 175 LEU A CA 1
ATOM 1459 C C . LEU A 1 175 ? -17.722 -3.505 15.338 1.00 88.44 175 LEU A C 1
ATOM 1461 O O . LEU A 1 175 ? -18.454 -2.865 16.082 1.00 88.44 175 LEU A O 1
ATOM 1465 N N . TYR A 1 176 ? -18.088 -4.677 14.805 1.00 85.12 176 TYR A N 1
ATOM 1466 C CA . TYR A 1 176 ? -19.373 -5.343 15.087 1.00 85.12 176 TYR A CA 1
ATOM 1467 C C . TYR A 1 176 ? -19.302 -6.373 16.219 1.00 85.12 176 TYR A C 1
ATOM 1469 O O . TYR A 1 176 ? -20.317 -6.990 16.529 1.00 85.12 176 TYR A O 1
ATOM 1477 N N . SER A 1 177 ? -18.126 -6.597 16.809 1.00 74.06 177 SER A N 1
ATOM 1478 C CA . SER A 1 177 ? -17.992 -7.406 18.027 1.00 74.06 177 SER A CA 1
ATOM 1479 C C . SER A 1 177 ? -18.320 -6.634 19.314 1.00 74.06 177 SER A C 1
ATOM 1481 O O . SER A 1 177 ? -18.279 -7.236 20.384 1.00 74.06 177 SER A O 1
ATOM 1483 N N . LEU A 1 178 ? -18.632 -5.337 19.196 1.00 57.41 178 LEU A N 1
ATOM 1484 C CA . LEU A 1 178 ? -19.174 -4.468 20.247 1.00 57.41 178 LEU A CA 1
ATOM 1485 C C . LEU A 1 178 ? -20.695 -4.610 20.367 1.00 57.41 178 LEU A C 1
ATOM 1487 O O . LEU A 1 178 ? -21.188 -4.629 21.516 1.00 57.41 178 LEU A O 1
#

pLDDT: mean 88.31, std 14.01, range [45.75, 98.62]

Secondary structure 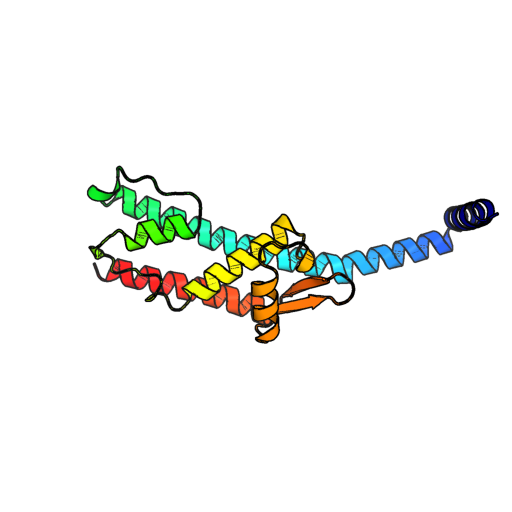(DSSP, 8-state):
--HHHHHHHHHHHHH-HHHHHHHHHHHHHHIIIIIHHHHHHHHHHHHHHHHHHHHHHHHHHHHHHH-GGGTTSPP-SSHHHHHHHHHT-GGG---TTT-TTHHHHHHHHHHHHHHHHHTTBGGG-TTHHHHHHHHHTTSSEEE-TTT-BEEE-HHHHHHHHHHHHHHHHHHHHHHS--

Mean predicted aligned error: 7.48 Å

Foldseek 3Di:
DPVVVVVVVVVVCVPDPVNVVVVVVVVVCCCVVPVPLLVVQLVLLLVLLVVLQVVLVVVLVVCCVVDPVNVPPDQDRDPVSSQVSQCPPVQLVDDCVQQPLNVVSVVSVQQNQCCPPVVQQLVPGPCNVVVVVVVVVVLQWDADPVRSGIDHDPSNSVVSVVSSVSSVVSSVVSVVVD